Protein AF-0000000068376803 (afdb_homodimer)

pLDDT: mean 77.85, std 22.79, range [29.44, 97.88]

Organism: Naja naja (NCBI:txid35670)

Radius of gyration: 29.58 Å; Cα contacts (8 Å, |Δi|>4): 470; chains: 2; bounding box: 57×163×50 Å

Solvent-accessible surface area (backbone atoms only — not comparable to full-atom values): 16659 Å² total; per-residue (Å²): 138,83,77,78,78,77,78,76,74,74,76,72,74,72,71,73,69,72,73,72,69,69,70,68,69,70,76,68,55,66,50,34,53,51,42,44,60,65,28,49,32,60,80,64,77,90,55,74,72,62,48,36,41,51,53,53,33,54,76,57,63,39,54,82,68,62,55,55,66,49,53,31,33,51,52,55,67,69,65,60,45,30,24,40,46,87,44,22,40,87,69,53,92,47,2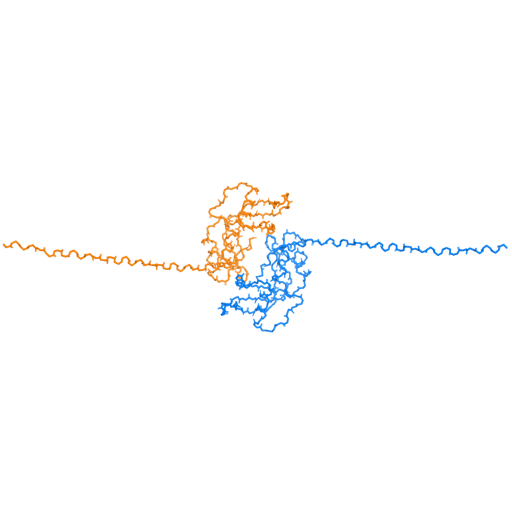8,18,32,31,73,56,66,38,49,31,38,36,29,36,55,71,49,75,54,98,90,34,68,36,45,47,68,47,75,46,77,38,62,43,34,36,28,22,80,44,72,79,36,58,35,46,64,63,58,114,132,88,76,82,81,76,79,74,74,74,74,71,74,70,71,72,70,72,71,70,67,70,69,69,68,70,75,67,55,67,54,34,53,50,40,44,60,64,30,48,31,59,79,65,74,93,54,73,65,45,55,31,40,49,52,54,33,54,78,56,62,39,55,79,67,63,55,56,66,50,50,32,32,52,52,54,69,69,64,60,52,31,22,46,48,87,42,22,39,86,69,54,94,49,28,18,31,30,71,56,66,39,48,32,39,36,29,37,54,74,48,74,54,97,90,34,66,36,44,46,63,48,75,48,78,37,61,42,32,34,23,25,79,43,74,80,37,57,55,28,70,58,59,109

Nearest PDB structures (foldseek):
  2bwk-assembly1_A  TM=8.534E-01  e=6.063E-12  Mus musculus
  4qfi-assembly1_A  TM=8.556E-01  e=7.273E-12  Rattus norvegicus
  4qfj-assembly1_B  TM=8.718E-01  e=1.112E-11  Rattus norvegicus
  3zbv-assembly1_A-2  TM=8.399E-01  e=1.256E-11  Mus musculus
  3zbw-assembly1_A  TM=8.743E-01  e=1.337E-10  Mus musculus

Foldseek 3Di:
DCPPPPCPVPPPPPPPPPPCPVPPPPVAQVQVVLCCLQAEAPVNDPDDDQCSCVVSCVVSVCVVPHDFKGKHFHDDPVLLQCQLADQWDDDDDQKTKGPFWTWMKMWGFPDADPNGTGTGIDIDTGIWIARHPDSGHSGHDTPD/DPCPDDPPPPPPPPPPPPCVVVPPPPVAQVLLVLCCLQAEAPVNDPDDWQVSCQVSCVVSVCVVPHDFKGKHFHDDPVLVQCQLPDQWDDDDDQKTKGPFWTWMKMWGFPDADPNGTGTGIDIDTGIKIFRHPDSGHSSTDIPD

Secondary structure (DSSP, 8-state):
-----------------------------HHHHHHHHHHB-SSPP---TTHHHHHHHHHTT-BTTB-SEEEEE-S-HHHHHHTTTTTEEEEETTEEEESS-EEEEEEEEEEEETTEEEEEEEEEEE--EEE-SBTTB--S-EE-/-----------------------------HHHHHHHHHHB-SSPP---THHHHHHHHHHTT-BTTB-SEEEEE-S-HHHHHHTTTTTEEEEETTEEEESS-EEEEEEEEEEEETTEEEEEEEEEEE--EEE-SBTTB--S-EE-

Structure (mmCIF, N/CA/C/O backbone):
data_AF-0000000068376803-model_v1
#
loop_
_entity.id
_entity.type
_entity.pdbx_description
1 polymer 'Ribonuclease A-domain domain-containing protein'
#
loop_
_atom_site.group_PDB
_atom_site.id
_atom_site.type_symbol
_atom_site.label_atom_id
_atom_site.label_alt_id
_atom_site.label_comp_id
_atom_site.label_asym_id
_atom_site.label_entity_id
_atom_site.label_seq_id
_atom_site.pdbx_PDB_ins_code
_atom_site.Cartn_x
_atom_site.Cartn_y
_atom_site.Cartn_z
_atom_site.occupancy
_atom_site.B_iso_or_equiv
_atom_site.auth_seq_id
_atom_site.auth_comp_id
_atom_site.auth_asym_id
_atom_site.auth_atom_id
_atom_site.pdbx_PDB_model_num
ATOM 1 N N . MET A 1 1 ? -9.82 -85.875 22.562 1 33.22 1 MET A N 1
ATOM 2 C CA . MET A 1 1 ? -9.906 -84.688 23.375 1 33.22 1 MET A CA 1
ATOM 3 C C . MET A 1 1 ? -9.836 -83.438 22.484 1 33.22 1 MET A C 1
ATOM 5 O O . MET A 1 1 ? -8.773 -82.812 22.359 1 33.22 1 MET A O 1
ATOM 9 N N . ILE A 1 2 ? -10.531 -83.438 21.266 1 37.53 2 ILE A N 1
ATOM 10 C CA . ILE A 1 2 ? -10.609 -82.562 20.109 1 37.53 2 ILE A CA 1
ATOM 11 C C . ILE A 1 2 ? -11.328 -81.25 20.484 1 37.53 2 ILE A C 1
ATOM 13 O O . ILE A 1 2 ? -12.516 -81.25 20.812 1 37.53 2 ILE A O 1
ATOM 17 N N . LEU A 1 3 ? -10.68 -80.375 21.312 1 33.62 3 LEU A N 1
ATOM 18 C CA . LEU A 1 3 ? -11.039 -79.062 21.828 1 33.62 3 LEU A CA 1
ATOM 19 C C . LEU A 1 3 ? -11.328 -78.062 20.688 1 33.62 3 LEU A C 1
ATOM 21 O O . LEU A 1 3 ? -10.43 -77.75 19.906 1 33.62 3 LEU A O 1
ATOM 25 N N . ILE A 1 4 ? -12.391 -78.25 19.891 1 39.91 4 ILE A N 1
ATOM 26 C CA . ILE A 1 4 ? -12.844 -77.375 18.828 1 39.91 4 ILE A CA 1
ATOM 27 C C . ILE A 1 4 ? -12.977 -75.938 19.344 1 39.91 4 ILE A C 1
ATOM 29 O O . ILE A 1 4 ? -13.758 -75.688 20.266 1 39.91 4 ILE A O 1
ATOM 33 N N . LEU A 1 5 ? -11.859 -75.188 19.469 1 38.19 5 LEU A N 1
ATOM 34 C CA . LEU A 1 5 ? -11.656 -73.75 19.719 1 38.19 5 LEU A CA 1
ATOM 35 C C . LEU A 1 5 ? -12.562 -72.938 18.828 1 38.19 5 LEU A C 1
ATOM 37 O O . LEU A 1 5 ? -12.539 -73.062 17.609 1 38.19 5 LEU A O 1
ATOM 41 N N . LYS A 1 6 ? -13.836 -72.688 19.234 1 43.88 6 LYS A N 1
ATOM 42 C CA . LYS A 1 6 ? -14.82 -71.75 18.656 1 43.88 6 LYS A CA 1
ATOM 43 C C . LYS A 1 6 ? -14.203 -70.375 18.375 1 43.88 6 LYS A C 1
ATOM 45 O O . LYS A 1 6 ? -13.57 -69.812 19.25 1 43.88 6 LYS A O 1
ATOM 50 N N . LYS A 1 7 ? -13.938 -70.062 17.141 1 42.94 7 LYS A N 1
ATOM 51 C CA . LYS A 1 7 ? -13.406 -68.875 16.422 1 42.94 7 LYS A CA 1
ATOM 52 C C . LYS A 1 7 ? -14.242 -67.625 16.703 1 42.94 7 LYS A C 1
ATOM 54 O O . LYS A 1 7 ? -15.352 -67.5 16.172 1 42.94 7 LYS A O 1
ATOM 59 N N . TRP A 1 8 ? -14.5 -67.312 18.047 1 40.41 8 TRP A N 1
ATOM 60 C CA . TRP A 1 8 ? -15.109 -66 18.234 1 40.41 8 TRP A CA 1
ATOM 61 C C . TRP A 1 8 ? -14.414 -64.938 17.391 1 40.41 8 TRP A C 1
ATOM 63 O O . TRP A 1 8 ? -13.195 -64.75 17.5 1 40.41 8 TRP A O 1
ATOM 73 N N . GLY A 1 9 ? -14.781 -64.812 16.078 1 40 9 GLY A N 1
ATOM 74 C CA . GLY A 1 9 ? -14.422 -63.75 15.172 1 40 9 GLY A CA 1
ATOM 75 C C . GLY A 1 9 ? -14.461 -62.375 15.828 1 40 9 GLY A C 1
ATOM 76 O O . GLY A 1 9 ? -15.5 -61.969 16.359 1 40 9 GLY A O 1
ATOM 77 N N . SER A 1 10 ? -13.445 -62.031 16.625 1 43.72 10 SER A N 1
ATOM 78 C CA . SER A 1 10 ? -13.195 -60.688 17.156 1 43.72 10 SER A CA 1
ATOM 79 C C . SER A 1 10 ? -13.43 -59.625 16.094 1 43.72 10 SER A C 1
ATOM 81 O O . SER A 1 10 ? -12.734 -59.594 15.078 1 43.72 10 SER A O 1
ATOM 83 N N . LEU A 1 11 ? -14.719 -59.438 15.719 1 42.72 11 LEU A N 1
ATOM 84 C CA . LEU A 1 11 ? -15.047 -58.219 14.992 1 42.72 11 LEU A CA 1
ATOM 85 C C . LEU A 1 11 ? -14.297 -57 15.57 1 42.72 11 LEU A C 1
ATOM 87 O O . LEU A 1 11 ? -14.508 -56.625 16.719 1 42.72 11 LEU A O 1
ATOM 91 N N . MET A 1 12 ? -13.008 -56.969 15.328 1 42.69 12 MET A N 1
ATOM 92 C CA . MET A 1 12 ? -12.211 -55.75 15.555 1 42.69 12 MET A CA 1
ATOM 93 C C . MET A 1 12 ? -12.953 -54.531 15.062 1 42.69 12 MET A C 1
ATOM 95 O O . MET A 1 12 ? -13.297 -54.406 13.883 1 42.69 12 MET A O 1
ATOM 99 N N . PHE A 1 13 ? -13.93 -54.062 15.836 1 40.62 13 PHE A N 1
ATOM 100 C CA . PHE A 1 13 ? -14.406 -52.688 15.664 1 40.62 13 PHE A CA 1
ATOM 101 C C . PHE A 1 13 ? -13.25 -51.75 15.383 1 40.62 13 PHE A C 1
ATOM 103 O O . PHE A 1 13 ? -12.43 -51.469 16.266 1 40.62 13 PHE A O 1
ATOM 110 N N . PHE A 1 14 ? -12.625 -51.906 14.18 1 39.22 14 PHE A N 1
ATOM 111 C CA . PHE A 1 14 ? -11.773 -50.812 13.711 1 39.22 14 PHE A CA 1
ATOM 112 C C . PHE A 1 14 ? -12.422 -49.469 13.977 1 39.22 14 PHE A C 1
ATOM 114 O O . PHE A 1 14 ? -13.43 -49.125 13.359 1 39.22 14 PHE A O 1
ATOM 121 N N . LEU A 1 15 ? -12.531 -49.094 15.273 1 38.47 15 LEU A N 1
ATOM 122 C CA . LEU A 1 15 ? -12.742 -47.688 15.578 1 38.47 15 LEU A CA 1
ATOM 123 C C . LEU A 1 15 ? -12.016 -46.812 14.578 1 38.47 15 LEU A C 1
ATOM 125 O O . LEU A 1 15 ? -10.789 -46.812 14.508 1 38.47 15 LEU A O 1
ATOM 129 N N . LEU A 1 16 ? -12.555 -46.75 13.312 1 41 16 LEU A N 1
ATOM 130 C CA . LEU A 1 16 ? -12.195 -45.625 12.469 1 41 16 LEU A CA 1
ATOM 131 C C . LEU A 1 16 ? -12.07 -44.344 13.305 1 41 16 LEU A C 1
ATOM 133 O O . LEU A 1 16 ? -13.062 -43.844 13.828 1 41 16 LEU A O 1
ATOM 137 N N . MET A 1 17 ? -11.125 -44.312 14.258 1 40.53 17 MET A N 1
ATOM 138 C CA . MET A 1 17 ? -10.773 -42.969 14.773 1 40.53 17 MET A CA 1
ATOM 139 C C . MET A 1 17 ? -10.766 -41.938 13.648 1 40.53 17 MET A C 1
ATOM 141 O O . MET A 1 17 ? -9.922 -42 12.75 1 40.53 17 MET A O 1
ATOM 145 N N . VAL A 1 18 ? -11.938 -41.625 13.102 1 42.41 18 VAL A N 1
ATOM 146 C CA . VAL A 1 18 ? -12.023 -40.375 12.367 1 42.41 18 VAL A CA 1
ATOM 147 C C . VAL A 1 18 ? -11.148 -39.312 13.039 1 42.41 18 VAL A C 1
ATOM 149 O O . VAL A 1 18 ? -11.469 -38.844 14.133 1 42.41 18 VAL A O 1
ATOM 152 N N . SER A 1 19 ? -9.805 -39.531 13.102 1 39.38 19 SER A N 1
ATOM 153 C CA . SER A 1 19 ? -8.961 -38.375 13.375 1 39.38 19 SER A CA 1
ATOM 154 C C . SER A 1 19 ? -9.539 -37.094 12.758 1 39.38 19 SER A C 1
ATOM 156 O O . SER A 1 19 ? -9.602 -36.969 11.531 1 39.38 19 SER A O 1
ATOM 158 N N . CYS A 1 20 ? -10.742 -36.656 13.211 1 40.94 20 CYS A N 1
ATOM 159 C CA . CYS A 1 20 ? -11.094 -35.281 12.945 1 40.94 20 CYS A CA 1
ATOM 160 C C . CYS A 1 20 ? -9.867 -34.375 12.969 1 40.94 20 CYS A C 1
ATOM 162 O O . CYS A 1 20 ? -9.352 -34.062 14.039 1 40.94 20 CYS A O 1
ATOM 164 N N . MET A 1 21 ? -8.797 -34.719 12.188 1 38.5 21 MET A N 1
ATOM 165 C CA . MET A 1 21 ? -7.848 -33.625 11.977 1 38.5 21 MET A CA 1
ATOM 166 C C . MET A 1 21 ? -8.57 -32.281 11.867 1 38.5 21 MET A C 1
ATOM 168 O O . MET A 1 21 ? -9.312 -32.062 10.906 1 38.5 21 MET A O 1
ATOM 172 N N . ILE A 1 22 ? -9.172 -31.812 12.914 1 40 22 ILE A N 1
ATOM 173 C CA . ILE A 1 22 ? -9.492 -30.391 12.93 1 40 22 ILE A CA 1
ATOM 174 C C . ILE A 1 22 ? -8.43 -29.609 12.156 1 40 22 ILE A C 1
ATOM 176 O O . ILE A 1 22 ? -7.266 -29.562 12.57 1 40 22 ILE A O 1
ATOM 180 N N . VAL A 1 23 ? -8.344 -29.672 10.836 1 40.34 23 VAL A N 1
ATOM 181 C CA . VAL A 1 23 ? -7.637 -28.641 10.086 1 40.34 23 VAL A CA 1
ATOM 182 C C . VAL A 1 23 ? -7.887 -27.281 10.734 1 40.34 23 VAL A C 1
ATOM 184 O O . VAL A 1 23 ? -9.031 -26.828 10.836 1 40.34 23 VAL A O 1
ATOM 187 N N . SER A 1 24 ? -7.367 -26.984 11.883 1 37.97 24 SER A N 1
ATOM 188 C CA . SER A 1 24 ? -7.32 -25.578 12.273 1 37.97 24 SER A CA 1
ATOM 189 C C . SER A 1 24 ? -7.266 -24.656 11.047 1 37.97 24 SER A C 1
ATOM 191 O O . SER A 1 24 ? -6.332 -24.75 10.242 1 37.97 24 SER A O 1
ATOM 193 N N . GLU A 1 25 ? -8.289 -24.406 10.438 1 40.59 25 GLU A N 1
ATOM 194 C CA . GLU A 1 25 ? -8.281 -23.281 9.508 1 40.59 25 GLU A CA 1
ATOM 195 C C . GLU A 1 25 ? -7.379 -22.156 10.008 1 40.59 25 GLU A C 1
ATOM 197 O O . GLU A 1 25 ? -7.609 -21.609 11.086 1 40.59 25 GLU A O 1
ATOM 202 N N . THR A 1 26 ? -6.078 -22.281 10.148 1 43.38 26 THR A N 1
ATOM 203 C CA . THR A 1 26 ? -5.246 -21.094 10.336 1 43.38 26 THR A CA 1
ATOM 204 C C . THR A 1 26 ? -5.93 -19.859 9.758 1 43.38 26 THR A C 1
ATOM 206 O O . THR A 1 26 ? -6.328 -19.859 8.586 1 43.38 26 THR A O 1
ATOM 209 N N . SER A 1 27 ? -6.906 -19.328 10.5 1 49.69 27 SER A N 1
ATOM 210 C CA . SER A 1 27 ? -7.543 -18.078 10.117 1 49.69 27 SER A CA 1
ATOM 211 C C . SER A 1 27 ? -6.582 -17.188 9.336 1 49.69 27 SER A C 1
ATOM 213 O O . SER A 1 27 ? -5.527 -16.812 9.844 1 49.69 27 SER A O 1
ATOM 215 N N . GLU A 1 28 ? -6.367 -17.453 8.164 1 60.41 28 GLU A N 1
ATOM 216 C CA . GLU A 1 28 ? -5.504 -16.656 7.301 1 60.41 28 GLU A CA 1
ATOM 217 C C . GLU A 1 28 ? -5.703 -15.156 7.547 1 60.41 28 GLU A C 1
ATOM 219 O O . GLU A 1 28 ? -6.836 -14.695 7.688 1 60.41 28 GLU A O 1
ATOM 224 N N . ASN A 1 29 ? -4.664 -14.484 7.938 1 72 29 ASN A N 1
ATOM 225 C CA . ASN A 1 29 ? -4.586 -13.031 8.078 1 72 29 ASN A CA 1
ATOM 226 C C . ASN A 1 29 ? -5.289 -12.312 6.934 1 72 29 ASN A C 1
ATOM 228 O O . ASN A 1 29 ? -5.004 -12.578 5.762 1 72 29 ASN A O 1
ATOM 232 N N . PRO A 1 30 ? -6.523 -11.703 7.219 1 80.88 30 PRO A N 1
ATOM 233 C CA . PRO A 1 30 ? -7.293 -11.023 6.172 1 80.88 30 PRO A CA 1
ATOM 234 C C . PRO A 1 30 ? -6.418 -10.164 5.258 1 80.88 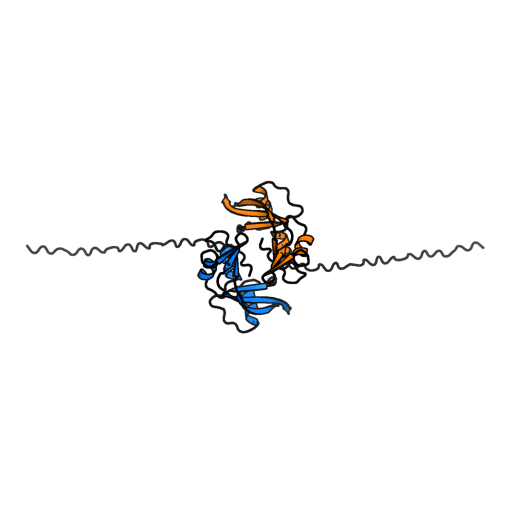30 PRO A C 1
ATOM 236 O O . PRO A 1 30 ? -6.703 -10.039 4.062 1 80.88 30 PRO A O 1
ATOM 239 N N . ARG A 1 31 ? -5.414 -9.609 5.738 1 80.44 31 ARG A N 1
ATOM 240 C CA . ARG A 1 31 ? -4.531 -8.781 4.922 1 80.44 31 ARG A CA 1
ATOM 241 C C . ARG A 1 31 ? -3.777 -9.617 3.898 1 80.44 31 ARG A C 1
ATOM 243 O O . ARG A 1 31 ? -3.578 -9.195 2.76 1 80.44 31 ARG A O 1
ATOM 250 N N . HIS A 1 32 ? -3.371 -10.781 4.328 1 83.31 32 HIS A N 1
ATOM 251 C CA . HIS A 1 32 ? -2.697 -11.695 3.42 1 83.31 32 HIS A CA 1
ATOM 252 C C . HIS A 1 32 ? -3.629 -12.148 2.301 1 83.31 32 HIS A C 1
ATOM 254 O O . HIS A 1 32 ? -3.225 -12.211 1.138 1 83.31 32 HIS A O 1
ATOM 260 N N . LYS A 1 33 ? -4.824 -12.406 2.664 1 87.06 33 LYS A N 1
ATOM 261 C CA . LYS A 1 33 ? -5.816 -12.805 1.667 1 87.06 33 LYS A CA 1
ATOM 262 C C . LYS A 1 33 ? -6.047 -11.688 0.651 1 87.06 33 LYS A C 1
ATOM 264 O O . LYS A 1 33 ? -6.148 -11.945 -0.55 1 87.06 33 LYS A O 1
ATOM 269 N N . LYS A 1 34 ? -6.145 -10.477 1.155 1 87.5 34 LYS A N 1
ATOM 270 C CA . LYS A 1 34 ? -6.297 -9.328 0.272 1 87.5 34 LYS A CA 1
ATOM 271 C C . LYS A 1 34 ? -5.105 -9.203 -0.674 1 87.5 34 LYS A C 1
ATOM 273 O O . LYS A 1 34 ? -5.281 -8.953 -1.87 1 87.5 34 LYS A O 1
ATOM 278 N N . PHE A 1 35 ? -3.963 -9.43 -0.169 1 88.19 35 PHE A N 1
ATOM 279 C CA . PHE A 1 35 ? -2.746 -9.375 -0.972 1 88.19 35 PHE A CA 1
ATOM 280 C C . PHE A 1 35 ? -2.805 -10.383 -2.109 1 88.19 35 PHE A C 1
ATOM 282 O O . PHE A 1 35 ? -2.562 -10.039 -3.268 1 88.19 35 PHE A O 1
ATOM 289 N N . LEU A 1 36 ? -3.102 -11.516 -1.742 1 92.38 36 LEU A N 1
ATOM 290 C CA . LEU A 1 36 ? -3.139 -12.562 -2.756 1 92.38 36 LEU A CA 1
ATOM 291 C C . LEU A 1 36 ? -4.23 -12.289 -3.785 1 92.38 36 LEU A C 1
ATOM 293 O O . LEU A 1 36 ? -4.012 -12.453 -4.988 1 92.38 36 LEU A O 1
ATOM 297 N N . ARG A 1 37 ? -5.383 -11.836 -3.354 1 93.69 37 ARG A N 1
ATOM 298 C CA . ARG A 1 37 ? -6.484 -11.523 -4.258 1 93.69 37 ARG A CA 1
ATOM 299 C C . ARG A 1 37 ? -6.086 -10.438 -5.25 1 93.69 37 ARG A C 1
ATOM 301 O O . ARG A 1 37 ? -6.379 -10.539 -6.441 1 93.69 37 ARG A O 1
ATOM 308 N N . GLU A 1 38 ? -5.348 -9.477 -4.766 1 94.81 38 GLU A N 1
ATOM 309 C CA . GLU A 1 38 ? -5.098 -8.297 -5.59 1 94.81 38 GLU A CA 1
ATOM 310 C C . GLU A 1 38 ? -3.836 -8.461 -6.43 1 94.81 38 GLU A C 1
ATOM 312 O O . GLU A 1 38 ? -3.682 -7.812 -7.465 1 94.81 38 GLU A O 1
ATOM 317 N N . HIS A 1 39 ? -2.924 -9.445 -6.023 1 95 39 HIS A N 1
ATOM 318 C CA . HIS A 1 39 ? -1.613 -9.305 -6.645 1 95 39 HIS A CA 1
ATOM 319 C C . HIS A 1 39 ? -1.106 -10.633 -7.184 1 95 39 HIS A C 1
ATOM 321 O O . HIS A 1 39 ? -0.123 -10.68 -7.926 1 95 39 HIS A O 1
ATOM 327 N N . GLN A 1 40 ? -1.735 -11.688 -6.875 1 95.75 40 GLN A N 1
ATOM 328 C CA . GLN A 1 40 ? -1.273 -12.977 -7.379 1 95.75 40 GLN A CA 1
ATOM 329 C C . GLN A 1 40 ? -2.154 -13.469 -8.523 1 95.75 40 GLN A C 1
ATOM 331 O O . GLN A 1 40 ? -3.383 -13.453 -8.422 1 95.75 40 GLN A O 1
ATOM 336 N N . ASP A 1 41 ? -1.552 -13.812 -9.594 1 96.88 41 ASP A N 1
ATOM 337 C CA . ASP A 1 41 ? -2.201 -14.523 -10.695 1 96.88 41 ASP A CA 1
ATOM 338 C C . ASP A 1 41 ? -1.383 -15.734 -11.117 1 96.88 41 ASP A C 1
ATOM 340 O O . ASP A 1 41 ? -0.536 -15.641 -12.008 1 96.88 41 ASP A O 1
ATOM 344 N N . PHE A 1 42 ? -1.718 -16.906 -10.477 1 97 42 PHE A N 1
ATOM 345 C CA . PHE A 1 42 ? -1.004 -18.141 -10.773 1 97 42 PHE A CA 1
ATOM 346 C C . PHE A 1 42 ? -1.935 -19.344 -10.664 1 97 42 PHE A C 1
ATOM 348 O O . PHE A 1 42 ? -2.586 -19.531 -9.641 1 97 42 PHE A O 1
ATOM 355 N N . PRO A 1 43 ? -1.954 -20.328 -11.656 1 97.44 43 PRO A N 1
ATOM 356 C CA . PRO A 1 43 ? -1.352 -20.094 -12.969 1 97.44 43 PRO A CA 1
ATOM 357 C C . PRO A 1 43 ? -1.88 -18.844 -13.648 1 97.44 43 PRO A C 1
ATOM 359 O O . PRO A 1 43 ? -2.971 -18.359 -13.32 1 97.44 43 PRO A O 1
ATOM 362 N N . GLN A 1 44 ? -1.05 -18.25 -14.445 1 96.06 44 GLN A N 1
ATOM 363 C CA . GLN A 1 44 ? -1.414 -17.016 -15.133 1 96.06 44 GLN A CA 1
ATOM 364 C C . GLN A 1 44 ? -2.686 -17.203 -15.961 1 96.06 44 GLN A C 1
ATOM 366 O O . GLN A 1 44 ? -2.822 -18.188 -16.688 1 96.06 44 GLN A O 1
ATOM 371 N N . THR A 1 45 ? -3.623 -16.281 -15.773 1 95.94 45 THR A N 1
ATOM 372 C CA . THR A 1 45 ? -4.859 -16.281 -16.547 1 95.94 45 THR A CA 1
ATOM 373 C C . THR A 1 45 ? -4.562 -16.109 -18.031 1 95.94 45 THR A C 1
ATOM 375 O O . THR A 1 45 ? -3.785 -15.234 -18.422 1 95.94 45 THR A O 1
ATOM 378 N N . LYS A 1 46 ? -5.172 -16.953 -18.859 1 93.06 46 LYS A N 1
ATOM 379 C CA . LYS A 1 46 ? -4.934 -16.953 -20.297 1 93.06 46 LYS A CA 1
ATOM 380 C C . LYS A 1 46 ? -5.918 -16.031 -21.016 1 93.06 46 LYS A C 1
ATOM 382 O O . LYS A 1 46 ? -6.855 -16.5 -21.672 1 93.06 46 LYS A O 1
ATOM 387 N N . VAL A 1 47 ? -5.938 -14.891 -20.844 1 87.5 47 VAL A N 1
ATOM 388 C CA . VAL A 1 47 ? -6.688 -13.883 -21.594 1 87.5 47 VAL A CA 1
ATOM 389 C C . VAL A 1 47 ? -5.734 -13.062 -22.469 1 87.5 47 VAL A C 1
ATOM 391 O O . VAL A 1 47 ? -4.629 -12.727 -22.031 1 87.5 47 VAL A O 1
ATOM 394 N N . VAL A 1 48 ? -6.059 -12.961 -23.703 1 72.69 48 VAL A N 1
ATOM 395 C CA . VAL A 1 48 ? -5.148 -12.344 -24.672 1 72.69 48 VAL A CA 1
ATOM 396 C C . VAL A 1 48 ? -5.406 -10.844 -24.734 1 72.69 48 VAL A C 1
ATOM 398 O O . VAL A 1 48 ? -6.555 -10.398 -24.641 1 72.69 48 VAL A O 1
ATOM 401 N N . GLY A 1 49 ? -4.367 -10.133 -24.844 1 69.56 49 GLY A N 1
ATOM 402 C CA . GLY A 1 49 ? -4.348 -8.727 -25.219 1 69.56 49 GLY A CA 1
ATOM 403 C C . GLY A 1 49 ? -4.707 -7.789 -24.094 1 69.56 49 GLY A C 1
ATOM 404 O O . GLY A 1 49 ? -4.348 -8.039 -22.938 1 69.56 49 GLY A O 1
ATOM 405 N N . GLN A 1 50 ? -5.387 -6.676 -24.5 1 72.88 50 GLN A N 1
ATOM 406 C CA . GLN A 1 50 ? -5.672 -5.547 -23.625 1 72.88 50 GLN A CA 1
ATOM 407 C C . GLN A 1 50 ? -6.812 -5.871 -22.656 1 72.88 50 GLN A C 1
ATOM 409 O O . GLN A 1 50 ? -7.008 -5.176 -21.656 1 72.88 50 GLN A O 1
ATOM 414 N N . ASN A 1 51 ? -7.336 -7.078 -22.875 1 89.81 51 ASN A N 1
ATOM 415 C CA . ASN A 1 51 ? -8.492 -7.379 -22.047 1 89.81 51 ASN A CA 1
ATOM 416 C C . ASN A 1 51 ? -8.086 -8.008 -20.719 1 89.81 51 ASN A C 1
ATOM 418 O O . ASN A 1 51 ? -8.891 -8.094 -19.781 1 89.81 51 ASN A O 1
ATOM 422 N N . TYR A 1 52 ? -6.828 -8.445 -20.672 1 96.69 52 TYR A N 1
ATOM 423 C CA . TYR A 1 52 ? -6.355 -9.086 -19.453 1 96.69 52 TYR A CA 1
ATOM 424 C C . TYR A 1 52 ? -6.664 -8.219 -18.234 1 96.69 52 TYR A C 1
ATOM 426 O O . TYR A 1 52 ? -7.281 -8.688 -17.266 1 96.69 52 TYR A O 1
ATOM 434 N N . CYS A 1 53 ? -6.332 -6.988 -18.375 1 96.38 53 CYS A N 1
ATOM 435 C CA . CYS A 1 53 ? -6.5 -6.086 -17.25 1 96.38 53 CYS A CA 1
ATOM 436 C C . CYS A 1 53 ? -7.977 -5.895 -16.906 1 96.38 53 CYS A C 1
ATOM 438 O O . CYS A 1 53 ? -8.352 -5.883 -15.742 1 96.38 53 CYS A O 1
ATOM 440 N N . MET A 1 54 ? -8.758 -5.773 -17.922 1 94.75 54 MET A N 1
ATOM 441 C CA . MET A 1 54 ? -10.188 -5.617 -17.656 1 94.75 54 MET A CA 1
ATOM 442 C C . MET A 1 54 ? -10.742 -6.816 -16.891 1 94.75 54 MET A C 1
ATOM 444 O O . MET A 1 54 ? -11.453 -6.652 -15.906 1 94.75 54 MET A O 1
ATOM 448 N N . VAL A 1 55 ? -10.375 -8 -17.266 1 96.81 55 VAL A N 1
ATOM 449 C CA . VAL A 1 55 ? -10.867 -9.234 -16.656 1 96.81 55 VAL A CA 1
ATOM 450 C C . VAL A 1 55 ? -10.336 -9.352 -15.227 1 96.81 55 VAL A C 1
ATOM 452 O O . VAL A 1 55 ? -11.109 -9.578 -14.297 1 96.81 55 VAL A O 1
ATOM 455 N N . MET A 1 56 ? -9.117 -9.141 -15.047 1 97.31 56 MET A N 1
ATOM 456 C CA . MET A 1 56 ? -8.469 -9.344 -13.75 1 97.31 56 MET A CA 1
ATOM 457 C C . MET A 1 56 ? -8.938 -8.297 -12.742 1 97.31 56 MET A C 1
ATOM 459 O O . MET A 1 56 ? -9.242 -8.625 -11.594 1 97.31 56 MET A O 1
ATOM 463 N N . MET A 1 57 ? -9.023 -7.07 -13.211 1 96.38 57 MET A N 1
ATOM 464 C CA . MET A 1 57 ? -9.398 -5.984 -12.312 1 96.38 57 MET A CA 1
ATOM 465 C C . MET A 1 57 ? -10.859 -6.121 -11.883 1 96.38 57 MET A C 1
ATOM 467 O O . MET A 1 57 ? -11.188 -5.922 -10.711 1 96.38 57 MET A O 1
ATOM 471 N N . VAL A 1 58 ? -11.75 -6.484 -12.773 1 96.38 58 VAL A N 1
ATOM 472 C CA . VAL A 1 58 ? -13.164 -6.648 -12.469 1 96.38 58 VAL A CA 1
ATOM 473 C C . VAL A 1 58 ? -13.352 -7.832 -11.516 1 96.38 58 VAL A C 1
ATOM 475 O O . VAL A 1 58 ? -14.016 -7.711 -10.484 1 96.38 58 VAL A O 1
ATOM 478 N N . GLN A 1 59 ? -12.734 -8.922 -11.805 1 96.69 59 GLN A N 1
ATOM 479 C CA . GLN A 1 59 ? -12.898 -10.148 -11.039 1 96.69 59 GLN A CA 1
ATOM 480 C C . GLN A 1 59 ? -12.398 -9.977 -9.609 1 96.69 59 GLN A C 1
ATOM 482 O O . GLN A 1 59 ? -12.93 -10.594 -8.68 1 96.69 59 GLN A O 1
ATOM 487 N N . ARG A 1 60 ? -11.523 -9.055 -9.461 1 96.81 60 ARG A N 1
ATOM 488 C CA . ARG A 1 60 ? -10.898 -8.922 -8.148 1 96.81 60 ARG A CA 1
ATOM 489 C C . ARG A 1 60 ? -11.422 -7.684 -7.422 1 96.81 60 ARG A C 1
ATOM 491 O O . ARG A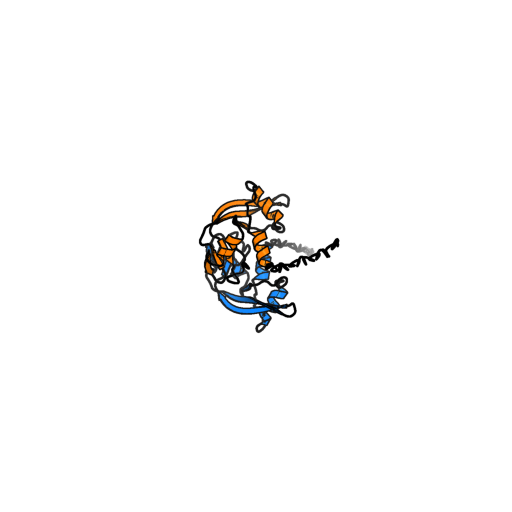 1 60 ? -10.898 -7.312 -6.363 1 96.81 60 ARG A O 1
ATOM 498 N N . GLY A 1 61 ? -12.32 -6.977 -8.055 1 95.94 61 GLY A N 1
ATOM 499 C CA . GLY A 1 61 ? -13.039 -5.91 -7.371 1 95.94 61 GLY A CA 1
ATOM 500 C C . GLY A 1 61 ? -12.266 -4.605 -7.336 1 95.94 61 GLY A C 1
ATOM 501 O O . GLY A 1 61 ? -12.375 -3.838 -6.375 1 95.94 61 GLY A O 1
ATOM 502 N N . MET A 1 62 ? -11.547 -4.352 -8.438 1 94.19 62 MET A N 1
ATOM 503 C CA . MET A 1 62 ? -10.672 -3.186 -8.375 1 94.19 62 MET A CA 1
ATOM 504 C C . MET A 1 62 ? -11.078 -2.145 -9.414 1 94.19 62 MET A C 1
ATOM 506 O O . MET A 1 62 ? -10.25 -1.353 -9.859 1 94.19 62 MET A O 1
ATOM 510 N N . THR A 1 63 ? -12.414 -2.135 -9.766 1 94.12 63 THR A N 1
ATOM 511 C CA . THR A 1 63 ? -12.867 -1.218 -10.812 1 94.12 63 THR A CA 1
ATOM 512 C C . THR A 1 63 ? -13.914 -0.253 -10.266 1 94.12 63 THR A C 1
ATOM 514 O O . THR A 1 63 ? -14.508 0.524 -11.016 1 94.12 63 THR A O 1
ATOM 517 N N . ARG A 1 64 ? -14.234 -0.307 -8.945 1 91.94 64 ARG A N 1
ATOM 518 C CA . ARG A 1 64 ? -15.18 0.611 -8.305 1 91.94 64 ARG A CA 1
ATOM 519 C C . ARG A 1 64 ? -14.633 1.115 -6.973 1 91.94 64 ARG A C 1
ATOM 521 O O . ARG A 1 64 ? -14.875 0.504 -5.93 1 91.94 64 ARG A O 1
ATOM 528 N N . PRO A 1 65 ? -14 2.24 -6.973 1 88.69 65 PRO A N 1
ATOM 529 C CA . PRO A 1 65 ? -13.594 3.025 -8.141 1 88.69 65 PRO A CA 1
ATOM 530 C C . PRO A 1 65 ? -12.461 2.371 -8.922 1 88.69 65 PRO A C 1
ATOM 532 O O . PRO A 1 65 ? -11.922 1.347 -8.5 1 88.69 65 PRO A O 1
ATOM 535 N N . CYS A 1 66 ? -12.078 2.938 -10.039 1 90.5 66 CYS A N 1
ATOM 536 C CA . CYS A 1 66 ? -10.984 2.422 -10.852 1 90.5 66 CYS A CA 1
ATOM 537 C C . CYS A 1 66 ? -9.656 2.561 -10.117 1 90.5 66 CYS A C 1
ATOM 539 O O . CYS A 1 66 ? -9.211 3.676 -9.836 1 90.5 66 CYS A O 1
ATOM 541 N N . LYS A 1 67 ? -9.102 1.347 -9.75 1 87.75 67 LYS A N 1
ATOM 542 C CA . LYS A 1 67 ? -7.738 1.425 -9.242 1 87.75 67 LYS A CA 1
ATOM 543 C C . LYS A 1 67 ? -6.77 1.889 -10.328 1 87.75 67 LYS A C 1
ATOM 545 O O . LYS A 1 67 ? -6.824 1.408 -11.461 1 87.75 67 LYS A O 1
ATOM 550 N N . THR A 1 68 ? -5.875 2.811 -10.039 1 85.62 68 THR A N 1
ATOM 551 C CA . THR A 1 68 ? -5.055 3.482 -11.039 1 85.62 68 THR A CA 1
ATOM 552 C C . THR A 1 68 ? -4.008 2.529 -11.609 1 85.62 68 THR A C 1
ATOM 554 O O . THR A 1 68 ? -3.795 2.49 -12.828 1 85.62 68 THR A O 1
ATOM 557 N N . THR A 1 69 ? -3.363 1.819 -10.727 1 87.12 69 THR A N 1
ATOM 558 C CA . THR A 1 69 ? -2.326 0.887 -11.156 1 87.12 69 THR A CA 1
ATOM 559 C C . THR A 1 69 ? -2.338 -0.371 -10.297 1 87.12 69 THR A C 1
ATOM 561 O O . THR A 1 69 ? -2.545 -0.297 -9.078 1 87.12 69 THR A O 1
ATOM 564 N N . ASN A 1 70 ? -2.207 -1.508 -10.898 1 90.06 70 ASN A N 1
ATOM 565 C CA . ASN A 1 70 ? -2.082 -2.766 -10.164 1 90.06 70 ASN A CA 1
ATOM 566 C C . ASN A 1 70 ? -1.181 -3.752 -10.898 1 90.06 70 ASN A C 1
ATOM 568 O O . ASN A 1 70 ? -1.232 -3.852 -12.133 1 90.06 70 ASN A O 1
ATOM 572 N N . SER A 1 71 ? -0.334 -4.406 -10.07 1 91.69 71 SER A N 1
ATOM 573 C CA . SER A 1 71 ? 0.509 -5.453 -10.641 1 91.69 71 SER A CA 1
ATOM 574 C C . SER A 1 71 ? 0.034 -6.84 -10.227 1 91.69 71 SER A C 1
ATOM 576 O O . SER A 1 71 ? -0.354 -7.047 -9.07 1 91.69 71 SER A O 1
ATOM 578 N N . PHE A 1 72 ? 0.025 -7.734 -11.164 1 94.19 72 PHE A N 1
ATOM 579 C CA . PHE A 1 72 ? -0.241 -9.148 -10.945 1 94.19 72 PHE A CA 1
ATOM 580 C C . PHE A 1 72 ? 1.024 -9.977 -11.141 1 94.19 72 PHE A C 1
ATOM 582 O O . PHE A 1 72 ? 1.595 -9.992 -12.234 1 94.19 72 PHE A O 1
ATOM 589 N N . VAL A 1 73 ? 1.405 -10.672 -10.078 1 96.06 73 VAL A N 1
ATOM 590 C CA . VAL A 1 73 ? 2.604 -11.5 -10.133 1 96.06 73 VAL A CA 1
ATOM 591 C C . VAL A 1 73 ? 2.223 -12.93 -10.531 1 96.06 73 VAL A C 1
ATOM 593 O O . VAL A 1 73 ? 1.274 -13.5 -9.984 1 96.06 73 VAL A O 1
ATOM 596 N N . HIS A 1 74 ? 2.961 -13.383 -11.484 1 96.94 74 HIS A N 1
ATOM 597 C CA . HIS A 1 74 ? 2.67 -14.719 -11.992 1 96.94 74 HIS A CA 1
ATOM 598 C C . HIS A 1 74 ? 3.582 -15.758 -11.352 1 96.94 74 HIS A C 1
ATOM 600 O O . HIS A 1 74 ? 4.367 -16.406 -12.047 1 96.94 74 HIS A O 1
ATOM 606 N N . ALA A 1 75 ? 3.465 -16 -10.039 1 96.56 75 ALA A N 1
ATOM 607 C CA . ALA A 1 75 ? 4.227 -16.969 -9.25 1 96.56 75 ALA A CA 1
ATOM 608 C C . ALA A 1 75 ? 3.359 -17.578 -8.156 1 96.56 75 ALA A C 1
ATOM 610 O O . ALA A 1 75 ? 2.4 -16.969 -7.691 1 96.56 75 ALA A O 1
ATOM 611 N N . PRO A 1 76 ? 3.646 -18.828 -7.773 1 96.5 76 PRO A N 1
ATOM 612 C CA . PRO A 1 76 ? 2.84 -19.453 -6.727 1 96.5 76 PRO A CA 1
ATOM 613 C C . PRO A 1 76 ? 3.023 -18.797 -5.363 1 96.5 76 PRO A C 1
ATOM 615 O O . PRO A 1 76 ? 4.062 -18.188 -5.105 1 96.5 76 PRO A O 1
ATOM 618 N N . HIS A 1 77 ? 2.092 -19.016 -4.551 1 93.38 77 HIS A N 1
ATOM 619 C CA . HIS A 1 77 ? 1.987 -18.391 -3.236 1 93.38 77 HIS A CA 1
ATOM 620 C C . HIS A 1 77 ? 3.252 -18.625 -2.416 1 93.38 77 HIS A C 1
ATOM 622 O O . HIS A 1 77 ? 3.756 -17.703 -1.771 1 93.38 77 HIS A O 1
ATOM 628 N N . ASN A 1 78 ? 3.75 -19.812 -2.43 1 92.12 78 ASN A N 1
ATOM 629 C CA . ASN A 1 78 ? 4.895 -20.156 -1.587 1 92.12 78 ASN A CA 1
ATOM 630 C C . ASN A 1 78 ? 6.137 -19.359 -1.989 1 92.12 78 ASN A C 1
ATOM 632 O O . ASN A 1 78 ? 6.938 -18.984 -1.134 1 92.12 78 ASN A O 1
ATOM 636 N N . GLN A 1 79 ? 6.316 -19.078 -3.279 1 94.81 79 GLN A N 1
ATOM 637 C CA . GLN A 1 79 ? 7.461 -18.297 -3.73 1 94.81 79 GLN A CA 1
ATOM 638 C C . GLN A 1 79 ? 7.336 -16.844 -3.297 1 94.81 79 GLN A C 1
ATOM 640 O O . GLN A 1 79 ? 8.336 -16.188 -2.977 1 94.81 79 GLN A O 1
ATOM 645 N N . LEU A 1 80 ? 6.105 -16.359 -3.256 1 93.75 80 LEU A N 1
ATOM 646 C CA . LEU A 1 80 ? 5.883 -15 -2.785 1 93.75 80 LEU A CA 1
ATOM 647 C C . LEU A 1 80 ? 6.141 -14.891 -1.286 1 93.75 80 LEU A C 1
ATOM 649 O O . LEU A 1 80 ? 6.762 -13.93 -0.825 1 93.75 80 LEU A O 1
ATOM 653 N N . LYS A 1 81 ? 5.68 -15.867 -0.574 1 89.81 81 LYS A N 1
ATOM 654 C CA . LYS A 1 81 ? 5.906 -15.914 0.867 1 89.81 81 LYS A CA 1
ATOM 655 C C . LYS A 1 81 ? 7.395 -15.969 1.188 1 89.81 81 LYS A C 1
ATOM 657 O O . LYS A 1 81 ? 7.848 -15.367 2.166 1 89.81 81 LYS A O 1
ATOM 662 N N . ASP A 1 82 ? 8.164 -16.625 0.348 1 93.38 82 ASP A N 1
ATOM 663 C CA . ASP A 1 82 ? 9.594 -16.812 0.585 1 93.38 82 ASP A CA 1
ATOM 664 C C . ASP A 1 82 ? 10.344 -15.484 0.508 1 93.38 82 ASP A C 1
ATOM 666 O O . ASP A 1 82 ? 11.445 -15.359 1.048 1 93.38 82 ASP A O 1
ATOM 670 N N . VAL A 1 83 ? 9.781 -14.492 -0.19 1 93.56 83 VAL A N 1
ATOM 671 C CA . VAL A 1 83 ? 10.414 -13.18 -0.285 1 93.56 83 VAL A CA 1
ATOM 672 C C . VAL A 1 83 ? 10.547 -12.57 1.107 1 93.56 83 VAL A C 1
ATOM 674 O O . VAL A 1 83 ? 11.461 -11.773 1.359 1 93.56 83 VAL A O 1
ATOM 677 N N . CYS A 1 84 ? 9.695 -12.984 2.051 1 90.12 84 CYS A N 1
ATOM 678 C CA . CYS A 1 84 ? 9.727 -12.469 3.416 1 90.12 84 CYS A CA 1
ATOM 679 C C . CYS A 1 84 ? 10.742 -13.234 4.258 1 90.12 84 CYS A C 1
ATOM 681 O O . CYS A 1 84 ? 10.961 -12.898 5.426 1 90.12 84 CYS A O 1
ATOM 683 N N . SER A 1 85 ? 11.438 -14.266 3.719 1 91.06 85 SER A N 1
ATOM 684 C CA . SER A 1 85 ? 12.469 -15.031 4.406 1 91.06 85 SER A CA 1
ATOM 685 C C . SER A 1 85 ? 13.734 -15.125 3.562 1 91.06 85 SER A C 1
ATOM 687 O O . SER A 1 85 ? 14.461 -14.141 3.4 1 91.06 85 SER A O 1
ATOM 689 N N . TRP A 1 86 ? 14.016 -16.25 3.041 1 94.88 86 TRP A N 1
ATOM 690 C CA . TRP A 1 86 ? 15.32 -16.516 2.439 1 94.88 86 TRP A CA 1
ATOM 691 C C . TRP A 1 86 ? 15.391 -15.945 1.022 1 94.88 86 TRP A C 1
ATOM 693 O O . TRP A 1 86 ? 16.469 -15.711 0.4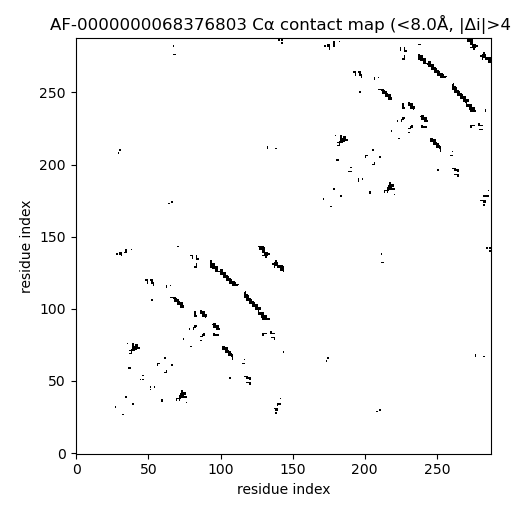9 1 94.88 86 TRP A O 1
ATOM 703 N N . ALA A 1 87 ? 14.234 -15.664 0.39 1 96.56 87 ALA A N 1
ATOM 704 C CA . ALA A 1 87 ? 14.219 -15.289 -1.021 1 96.56 87 ALA A CA 1
ATOM 705 C C . ALA A 1 87 ? 14.172 -13.766 -1.186 1 96.56 87 ALA A C 1
ATOM 707 O O . ALA A 1 87 ? 14.102 -13.258 -2.307 1 96.56 87 ALA A O 1
ATOM 708 N N . GLY A 1 88 ? 14.195 -13.062 -0.088 1 94.94 88 GLY A N 1
ATOM 709 C CA . GLY A 1 88 ? 14.211 -11.609 -0.117 1 94.94 88 GLY A CA 1
ATOM 710 C C . GLY A 1 88 ? 15.328 -11.008 0.713 1 94.94 88 GLY A C 1
ATOM 711 O O . GLY A 1 88 ? 15.977 -11.711 1.491 1 94.94 88 GLY A O 1
ATOM 712 N N . THR A 1 89 ? 15.609 -9.742 0.429 1 94 89 THR A N 1
ATOM 713 C CA . THR A 1 89 ? 16.547 -8.953 1.214 1 94 89 THR A CA 1
ATOM 714 C C . THR A 1 89 ? 15.859 -7.762 1.863 1 94 89 THR A C 1
ATOM 716 O O . THR A 1 89 ? 14.898 -7.219 1.312 1 94 89 THR A O 1
ATOM 719 N N . HIS A 1 90 ? 16.375 -7.438 3.02 1 89.75 90 HIS A N 1
ATOM 720 C CA . HIS A 1 90 ? 15.859 -6.242 3.678 1 89.75 90 HIS A CA 1
ATOM 721 C C . HIS A 1 90 ? 15.969 -5.023 2.773 1 89.75 90 HIS A C 1
ATOM 723 O O . HIS A 1 90 ? 17 -4.816 2.125 1 89.75 90 HIS A O 1
ATOM 729 N N . TYR A 1 91 ? 14.922 -4.281 2.668 1 86 91 TYR A N 1
ATOM 730 C CA . TYR A 1 91 ? 14.938 -3.055 1.879 1 86 91 TYR A CA 1
ATOM 731 C C . TYR A 1 91 ? 14.766 -1.831 2.773 1 86 91 TYR A C 1
ATOM 733 O O . TYR A 1 91 ? 15.688 -1.021 2.908 1 86 91 TYR A O 1
ATOM 741 N N . ARG A 1 92 ? 13.609 -1.704 3.441 1 79.12 92 ARG A N 1
ATOM 742 C CA . ARG A 1 92 ? 13.266 -0.613 4.348 1 79.12 92 ARG A CA 1
ATOM 743 C C . ARG A 1 92 ? 12.188 -1.045 5.336 1 79.12 92 ARG A C 1
ATOM 745 O O . ARG A 1 92 ? 11.148 -1.583 4.938 1 79.12 92 ARG A O 1
ATOM 752 N N . ARG A 1 93 ? 12.43 -0.837 6.605 1 78.56 93 ARG A N 1
ATOM 753 C CA . ARG A 1 93 ? 11.469 -1.271 7.617 1 78.56 93 ARG A CA 1
ATOM 754 C C . ARG A 1 93 ? 11.062 -2.725 7.395 1 78.56 93 ARG A C 1
ATOM 756 O O . ARG A 1 93 ? 11.914 -3.619 7.395 1 78.56 93 ARG A O 1
ATOM 763 N N . ALA A 1 94 ? 9.75 -2.932 7.176 1 79.38 94 ALA A N 1
ATOM 764 C CA . ALA A 1 94 ? 9.258 -4.297 7.008 1 79.38 94 ALA A CA 1
ATOM 765 C C . ALA A 1 94 ? 9.25 -4.703 5.539 1 79.38 94 ALA A C 1
ATOM 767 O O . ALA A 1 94 ? 8.875 -5.828 5.199 1 79.38 94 ALA A O 1
ATOM 768 N N . LEU A 1 95 ? 9.727 -3.801 4.719 1 86.19 95 LEU A N 1
ATOM 769 C CA . LEU A 1 95 ? 9.727 -4.07 3.283 1 86.19 95 LEU A CA 1
ATOM 770 C C . LEU A 1 95 ? 10.898 -4.969 2.898 1 86.19 95 LEU A C 1
ATOM 772 O O . LEU A 1 95 ? 12.031 -4.742 3.332 1 86.19 95 LEU A O 1
ATOM 776 N N . ARG A 1 96 ? 10.602 -6.027 2.182 1 89.69 96 ARG A N 1
ATOM 777 C CA . ARG A 1 96 ? 11.602 -6.934 1.619 1 89.69 96 ARG A CA 1
ATOM 778 C C . ARG A 1 96 ? 11.562 -6.914 0.095 1 89.69 96 ARG A C 1
ATOM 780 O O . ARG A 1 96 ? 10.492 -6.836 -0.503 1 89.69 96 ARG A O 1
ATOM 787 N N . LEU A 1 97 ? 12.719 -6.949 -0.513 1 91.56 97 LEU A N 1
ATOM 788 C CA . LEU A 1 97 ? 12.891 -6.988 -1.961 1 91.56 97 LEU A CA 1
ATOM 789 C C . LEU A 1 97 ? 13.25 -8.398 -2.43 1 91.56 97 LEU A C 1
ATOM 791 O O . LEU A 1 97 ? 14.164 -9.016 -1.889 1 91.56 97 LEU A O 1
ATOM 795 N N . SER A 1 98 ? 12.508 -8.82 -3.387 1 93.75 98 SER A N 1
ATOM 796 C CA . SER A 1 98 ? 12.805 -10.156 -3.885 1 93.75 98 SER A CA 1
ATOM 797 C C . SER A 1 98 ? 14.195 -10.219 -4.504 1 93.75 98 SER A C 1
ATOM 799 O O . SER A 1 98 ? 14.609 -9.297 -5.203 1 93.75 98 SER A O 1
ATOM 801 N N . LYS A 1 99 ? 14.93 -11.312 -4.223 1 97 99 LYS A N 1
ATOM 802 C CA . LYS A 1 99 ? 16.234 -11.516 -4.855 1 97 99 LYS A CA 1
ATOM 803 C C . LYS A 1 99 ? 16.078 -11.805 -6.348 1 97 99 LYS A C 1
ATOM 805 O O . LYS A 1 99 ? 16.828 -11.258 -7.172 1 97 99 LYS A O 1
ATOM 810 N N . ALA A 1 100 ? 15.078 -12.57 -6.633 1 96.88 100 ALA A N 1
ATOM 811 C CA . ALA A 1 100 ? 14.797 -12.938 -8.016 1 96.88 100 ALA A CA 1
ATOM 812 C C . ALA A 1 100 ? 13.758 -12 -8.633 1 96.88 100 ALA A C 1
ATOM 814 O O . ALA A 1 100 ? 12.992 -11.352 -7.918 1 96.88 100 ALA A O 1
ATOM 815 N N . ALA A 1 101 ? 13.844 -11.93 -10.023 1 96.56 101 ALA A N 1
ATOM 816 C CA . ALA A 1 101 ? 12.773 -11.266 -10.758 1 96.56 101 ALA A CA 1
ATOM 817 C C . ALA A 1 101 ? 11.617 -12.219 -11.023 1 96.56 101 ALA A C 1
ATOM 819 O O . ALA A 1 101 ? 11.828 -13.406 -11.281 1 96.56 101 ALA A O 1
ATOM 820 N N . PHE A 1 102 ? 10.43 -11.672 -10.906 1 96.25 102 PHE A N 1
ATOM 821 C CA . PHE A 1 102 ? 9.211 -12.414 -11.219 1 96.25 102 PHE A CA 1
ATOM 822 C C . PHE A 1 102 ? 8.531 -11.844 -12.461 1 96.25 102 PHE A C 1
ATOM 824 O O . PHE A 1 102 ? 8.609 -10.641 -12.719 1 96.25 102 PHE A O 1
ATOM 831 N N . SER A 1 103 ? 7.914 -12.758 -13.211 1 96.12 103 SER A N 1
ATOM 832 C CA . SER A 1 103 ? 7.008 -12.266 -14.25 1 96.12 103 SER A CA 1
ATOM 833 C C . SER A 1 103 ? 5.793 -11.578 -13.641 1 96.12 103 SER A C 1
ATOM 835 O O . SER A 1 103 ? 5.184 -12.094 -12.703 1 96.12 103 SER A O 1
ATOM 837 N N . ALA A 1 104 ? 5.523 -10.43 -14.133 1 94.56 104 ALA A N 1
ATOM 838 C CA . ALA A 1 104 ? 4.383 -9.672 -13.625 1 94.56 104 ALA A CA 1
ATOM 839 C C . ALA A 1 104 ? 3.732 -8.852 -14.742 1 94.56 104 ALA A C 1
ATOM 841 O O . ALA A 1 104 ? 4.398 -8.453 -15.695 1 94.56 104 ALA A O 1
ATOM 842 N N . THR A 1 105 ? 2.441 -8.664 -14.648 1 92.81 105 THR A N 1
ATOM 843 C CA . THR A 1 105 ? 1.686 -7.77 -15.516 1 92.81 105 THR A CA 1
ATOM 844 C C . THR A 1 105 ? 1.165 -6.57 -14.727 1 92.81 105 THR A C 1
ATOM 846 O O . THR A 1 105 ? 0.504 -6.734 -13.703 1 92.81 105 THR A O 1
ATOM 849 N N . THR A 1 106 ? 1.528 -5.418 -15.242 1 91.38 106 THR A N 1
ATOM 850 C CA . THR A 1 106 ? 1.036 -4.188 -14.633 1 91.38 106 THR A CA 1
ATOM 851 C C . THR A 1 106 ? -0.096 -3.586 -15.461 1 91.38 106 THR A C 1
ATOM 853 O O . THR A 1 106 ? 0.028 -3.438 -16.672 1 91.38 106 THR A O 1
ATOM 856 N N . CYS A 1 107 ? -1.189 -3.393 -14.766 1 92.06 107 CYS A N 1
ATOM 857 C CA . CYS A 1 107 ? -2.334 -2.707 -15.359 1 92.06 107 CYS A CA 1
ATOM 858 C C . CYS A 1 107 ? -2.346 -1.232 -14.977 1 92.06 107 CYS A C 1
ATOM 860 O O . CYS A 1 107 ? -2.352 -0.895 -13.789 1 92.06 107 CYS A O 1
ATOM 862 N N . ASN A 1 108 ? -2.377 -0.344 -16.062 1 89.06 108 ASN A N 1
ATOM 863 C CA . ASN A 1 108 ? -2.377 1.099 -15.844 1 89.06 108 ASN A CA 1
ATOM 864 C C . ASN A 1 108 ? -3.648 1.748 -16.375 1 89.06 108 ASN A C 1
ATOM 866 O O . ASN A 1 108 ? -3.979 1.598 -17.562 1 89.06 108 ASN A O 1
ATOM 870 N N . LEU A 1 109 ? -4.34 2.443 -15.461 1 89.19 109 LEU A N 1
ATOM 871 C CA . LEU A 1 109 ? -5.586 3.094 -15.852 1 89.19 109 LEU A CA 1
ATOM 872 C C . LEU A 1 109 ? -5.332 4.16 -16.922 1 89.19 109 LEU A C 1
ATOM 874 O O . LEU A 1 109 ? -4.477 5.027 -16.734 1 89.19 109 LEU A O 1
ATOM 878 N N . GLN A 1 110 ? -6.047 4.062 -18 1 89.81 110 GLN A N 1
ATOM 879 C CA . GLN A 1 110 ? -5.941 5.035 -19.094 1 89.81 110 GLN A CA 1
ATOM 880 C C . GLN A 1 110 ? -7.105 6.02 -19.047 1 89.81 110 GLN A C 1
ATOM 882 O O . GLN A 1 110 ? -7.012 7.117 -19.609 1 89.81 110 GLN A O 1
ATOM 887 N N . GLY A 1 111 ? -8.156 5.684 -18.469 1 89.38 111 GLY A N 1
ATOM 888 C CA . GLY A 1 111 ? -9.359 6.496 -18.406 1 89.38 111 GLY A CA 1
ATOM 889 C C . GLY A 1 111 ? -10.625 5.676 -18.234 1 89.38 111 GLY A C 1
ATOM 890 O O . GLY A 1 111 ? -10.57 4.496 -17.891 1 89.38 111 GLY A O 1
ATOM 891 N N . ILE A 1 112 ? -11.742 6.402 -18.25 1 90.62 112 ILE A N 1
ATOM 892 C CA . ILE A 1 112 ? -13.055 5.766 -18.172 1 90.62 112 ILE A CA 1
ATOM 893 C C . ILE A 1 112 ? -13.781 5.914 -19.5 1 90.62 112 ILE A C 1
ATOM 895 O O . ILE A 1 112 ? -13.797 6.996 -20.094 1 90.62 112 ILE A O 1
ATOM 899 N N . SER A 1 113 ? -14.211 4.801 -20.078 1 90.31 113 SER A N 1
ATOM 900 C CA . SER A 1 113 ? -14.992 4.781 -21.312 1 90.31 113 SER A CA 1
ATOM 901 C C . SER A 1 113 ? -16.281 4 -21.141 1 90.31 113 SER A C 1
ATOM 903 O O . SER A 1 113 ? -16.266 2.822 -20.781 1 90.31 113 SER A O 1
ATOM 905 N N . GLN A 1 114 ? -17.438 4.77 -21.438 1 93.69 114 GLN A N 1
ATOM 906 C CA . GLN A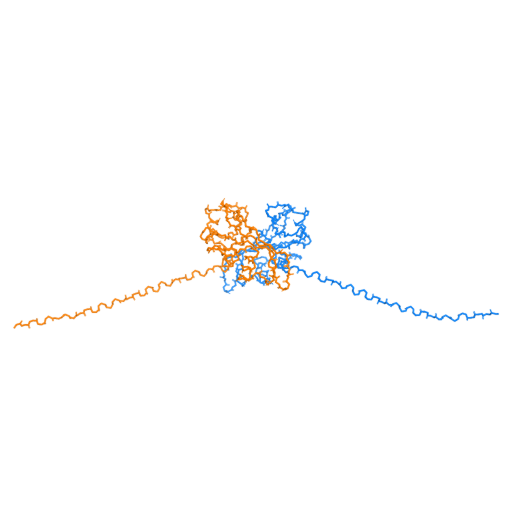 1 114 ? -18.75 4.152 -21.312 1 93.69 114 GLN A CA 1
ATOM 907 C C . GLN A 1 114 ? -18.922 3.492 -19.938 1 93.69 114 GLN A C 1
ATOM 909 O O . GLN A 1 114 ? -19.375 2.348 -19.844 1 93.69 114 GLN A O 1
ATOM 914 N N . GLY A 1 115 ? -18.422 4.078 -18.891 1 91.5 115 GLY A N 1
ATOM 915 C CA . GLY A 1 115 ? -18.594 3.619 -17.516 1 91.5 115 GLY A CA 1
ATOM 916 C C . GLY A 1 115 ? -17.641 2.504 -17.141 1 91.5 115 GLY A C 1
ATOM 917 O O . GLY A 1 115 ? -17.703 1.989 -16.016 1 91.5 115 GLY A O 1
ATOM 918 N N . GLN A 1 116 ? -16.781 2.158 -18.078 1 93.5 116 GLN A N 1
ATOM 919 C CA . GLN A 1 116 ? -15.836 1.078 -17.812 1 93.5 116 GLN A CA 1
ATOM 920 C C . GLN A 1 116 ? -14.414 1.614 -17.656 1 93.5 116 GLN A C 1
ATOM 922 O O . GLN A 1 116 ? -14.008 2.527 -18.391 1 93.5 116 GLN A O 1
ATOM 927 N N . CYS A 1 117 ? -13.727 1.123 -16.672 1 93.81 117 CYS A N 1
ATOM 928 C CA . CYS A 1 117 ? -12.305 1.423 -16.531 1 93.81 117 CYS A CA 1
ATOM 929 C C . CYS A 1 117 ? -11.516 0.844 -17.703 1 93.81 117 CYS A C 1
ATOM 931 O O . CYS A 1 117 ? -11.68 -0.326 -18.047 1 93.81 117 CYS A O 1
ATOM 933 N N . ARG A 1 118 ? -10.75 1.709 -18.359 1 93.19 118 ARG A N 1
ATOM 934 C CA . ARG A 1 118 ? -9.891 1.271 -19.453 1 93.19 118 ARG A CA 1
ATOM 935 C C . ARG A 1 118 ? -8.43 1.239 -19.016 1 93.19 118 ARG A C 1
ATOM 937 O O . ARG A 1 118 ? -7.906 2.225 -18.484 1 93.19 118 ARG A O 1
ATOM 944 N N . TYR A 1 119 ? -7.824 0.08 -19.25 1 92.5 119 TYR A N 1
ATOM 945 C CA . TYR A 1 119 ? -6.449 -0.11 -18.812 1 92.5 119 TYR A CA 1
ATOM 946 C C . TYR A 1 119 ? -5.539 -0.455 -19.984 1 92.5 119 TYR A C 1
ATOM 948 O O . TYR A 1 119 ? -5.977 -1.066 -20.953 1 92.5 119 TYR A O 1
ATOM 956 N N . SER A 1 120 ? -4.289 0.009 -19.875 1 91.5 120 SER A N 1
ATOM 957 C CA . SER A 1 120 ? -3.201 -0.59 -20.641 1 91.5 120 SER A CA 1
ATOM 958 C C . SER A 1 120 ? -2.482 -1.664 -19.828 1 91.5 120 SER A C 1
ATOM 960 O O . SER A 1 120 ? -2.574 -1.687 -18.594 1 91.5 120 SER A O 1
ATOM 962 N N . SER A 1 121 ? -1.866 -2.652 -20.5 1 92.56 121 SER A N 1
ATOM 963 C CA . SER A 1 121 ? -1.159 -3.746 -19.844 1 92.56 121 SER A CA 1
ATOM 964 C C . SER A 1 121 ? 0.318 -3.758 -20.219 1 92.56 121 SER A C 1
ATOM 966 O O . SER A 1 121 ? 0.668 -3.545 -21.375 1 92.56 121 SER A O 1
ATOM 968 N N . GLN A 1 122 ? 1.162 -3.91 -19.234 1 91.19 122 GLN A N 1
ATOM 969 C CA . GLN A 1 122 ? 2.596 -4.098 -19.438 1 91.19 122 GLN A CA 1
ATOM 970 C C . GLN A 1 122 ? 3.102 -5.328 -18.688 1 91.19 122 GLN A C 1
ATOM 972 O O . GLN A 1 122 ? 2.979 -5.41 -17.469 1 91.19 122 GLN A O 1
ATOM 977 N N . THR A 1 123 ? 3.619 -6.305 -19.5 1 92.94 123 THR A N 1
ATOM 978 C CA . THR A 1 123 ? 4.145 -7.527 -18.906 1 92.94 123 THR A CA 1
ATOM 979 C C . THR A 1 123 ? 5.668 -7.559 -18.984 1 92.94 123 THR A C 1
ATOM 981 O O . THR A 1 123 ? 6.25 -7.168 -19.984 1 92.94 123 THR A O 1
ATOM 984 N N . GLY A 1 124 ? 6.328 -7.984 -17.859 1 93.94 124 GLY A N 1
ATOM 985 C CA . GLY A 1 124 ? 7.777 -8.102 -17.828 1 93.94 124 GLY A CA 1
ATOM 986 C C . GLY A 1 124 ? 8.305 -8.75 -16.562 1 93.94 124 GLY A C 1
ATOM 987 O O . GLY A 1 124 ? 7.527 -9.266 -15.758 1 93.94 124 GLY A O 1
ATOM 988 N N . GLN A 1 125 ? 9.703 -8.914 -16.5 1 96.69 125 GLN A N 1
ATOM 989 C CA . GLN A 1 125 ? 10.391 -9.414 -15.312 1 96.69 125 GLN A CA 1
ATOM 990 C C . GLN A 1 125 ? 10.719 -8.289 -14.344 1 96.69 125 GLN A C 1
ATOM 992 O O . GLN A 1 125 ? 11.227 -7.238 -14.75 1 96.69 125 GLN A O 1
ATOM 997 N N . ARG A 1 126 ? 10.344 -8.539 -13.086 1 91.31 126 ARG A N 1
ATOM 998 C CA . ARG A 1 126 ? 10.594 -7.488 -12.109 1 91.31 126 ARG A CA 1
ATOM 999 C C . ARG A 1 126 ? 10.875 -8.078 -10.727 1 91.31 126 ARG A C 1
ATOM 1001 O O . ARG A 1 126 ? 10.367 -9.148 -10.391 1 91.31 126 ARG A O 1
ATOM 1008 N N . GLN A 1 127 ? 11.727 -7.355 -9.992 1 93.12 127 GLN A N 1
ATOM 1009 C CA . GLN A 1 127 ? 11.766 -7.617 -8.562 1 93.12 127 GLN A CA 1
ATOM 1010 C C . GLN A 1 127 ? 10.539 -7.039 -7.859 1 93.12 127 GLN A C 1
ATOM 1012 O O . GLN A 1 127 ? 9.945 -6.07 -8.336 1 93.12 127 GLN A O 1
ATOM 1017 N N . ILE A 1 128 ? 10.164 -7.676 -6.789 1 90.88 128 ILE A N 1
ATOM 1018 C CA . ILE A 1 128 ? 8.961 -7.23 -6.105 1 90.88 128 ILE A CA 1
ATOM 1019 C C . ILE A 1 128 ? 9.289 -6.852 -4.664 1 90.88 128 ILE A C 1
ATOM 1021 O O . ILE A 1 128 ? 10.195 -7.43 -4.059 1 90.88 128 ILE A O 1
ATOM 1025 N N . LEU A 1 129 ? 8.633 -5.789 -4.16 1 88.5 129 LEU A N 1
ATOM 1026 C CA . LEU A 1 129 ? 8.688 -5.355 -2.77 1 88.5 129 LEU A CA 1
ATOM 1027 C C . LEU A 1 129 ? 7.469 -5.852 -1.995 1 88.5 129 LEU A C 1
ATOM 1029 O O . LEU A 1 129 ? 6.332 -5.688 -2.441 1 88.5 129 LEU A O 1
ATOM 1033 N N . ILE A 1 130 ? 7.723 -6.547 -0.871 1 87.25 130 ILE A N 1
ATOM 1034 C CA . ILE A 1 130 ? 6.637 -7.027 -0.023 1 87.25 130 ILE A CA 1
ATOM 1035 C C . ILE A 1 130 ? 6.824 -6.504 1.4 1 87.25 130 ILE A C 1
ATOM 1037 O O . ILE A 1 130 ? 7.938 -6.516 1.93 1 87.25 130 ILE A O 1
ATOM 1041 N N . ASN A 1 131 ? 5.711 -5.914 1.927 1 84.38 131 ASN A N 1
ATOM 1042 C CA . ASN A 1 131 ? 5.73 -5.566 3.344 1 84.38 131 ASN A CA 1
ATOM 1043 C C . ASN A 1 131 ? 5.562 -6.801 4.227 1 84.38 131 ASN A C 1
ATOM 1045 O O . ASN A 1 131 ? 4.512 -7.441 4.207 1 84.38 131 ASN A O 1
ATOM 1049 N N . CYS A 1 132 ? 6.66 -7.105 4.93 1 82.38 132 CYS A N 1
ATOM 1050 C CA . CYS A 1 132 ? 6.688 -8.328 5.727 1 82.38 132 CYS A CA 1
ATOM 1051 C C . CYS A 1 132 ? 6.57 -8.008 7.215 1 82.38 132 CYS A C 1
ATOM 1053 O O . CYS A 1 132 ? 7.344 -7.203 7.742 1 82.38 132 CYS A O 1
ATOM 1055 N N . ASP A 1 133 ? 5.434 -7.969 7.988 1 68.31 133 ASP A N 1
ATOM 1056 C CA . ASP A 1 133 ? 5.27 -7.652 9.406 1 68.31 133 ASP A CA 1
ATOM 1057 C C . ASP A 1 133 ? 6.141 -8.555 10.273 1 68.31 133 ASP A C 1
ATOM 1059 O O . ASP A 1 133 ? 6.66 -8.125 11.305 1 68.31 133 ASP A O 1
ATOM 1063 N N . SER A 1 134 ? 6.023 -9.828 10.164 1 57.12 134 SER A N 1
ATOM 1064 C CA . SER A 1 134 ? 6.848 -10.828 10.836 1 57.12 134 SER A CA 1
ATOM 1065 C C . SER A 1 134 ? 7.492 -11.773 9.828 1 57.12 134 SER A C 1
ATOM 1067 O O . SER A 1 134 ? 7.043 -11.867 8.68 1 57.12 134 SER A O 1
ATOM 1069 N N . SER A 1 135 ? 8.859 -12.141 10.133 1 50.56 135 SER A N 1
ATOM 1070 C CA . SER A 1 135 ? 9.609 -13.047 9.266 1 50.56 135 SER A CA 1
ATOM 1071 C C . SER A 1 135 ? 8.68 -14.039 8.57 1 50.56 135 SER A C 1
ATOM 1073 O O . SER A 1 135 ? 9.023 -14.586 7.52 1 50.56 135 SER A O 1
ATOM 1075 N N . ASP A 1 136 ? 7.645 -14.352 9.156 1 46.78 136 ASP A N 1
ATOM 1076 C CA . ASP A 1 136 ? 6.875 -15.469 8.617 1 46.78 136 ASP A CA 1
ATOM 1077 C C . ASP A 1 136 ? 5.559 -14.984 8.016 1 46.78 136 ASP A C 1
ATOM 1079 O O . ASP A 1 136 ? 4.773 -15.789 7.5 1 46.78 136 ASP A O 1
ATOM 1083 N N . SER A 1 137 ? 5.262 -13.852 8.164 1 45.62 137 SER A N 1
ATOM 1084 C CA . SER A 1 137 ? 3.904 -13.562 7.711 1 45.62 137 SER A CA 1
ATOM 1085 C C . SER A 1 137 ? 3.895 -12.445 6.676 1 45.62 137 SER A C 1
ATOM 1087 O O . SER A 1 137 ? 4.57 -11.43 6.844 1 45.62 137 SER A O 1
ATOM 1089 N N . LEU A 1 138 ? 3.678 -12.953 5.32 1 41.25 138 LEU A N 1
ATOM 1090 C CA . LEU A 1 138 ? 3.42 -12.062 4.195 1 41.25 138 LEU A CA 1
ATOM 1091 C C . LEU A 1 138 ? 2.434 -10.969 4.582 1 41.25 138 LEU A C 1
ATOM 1093 O O . LEU A 1 138 ? 1.225 -11.203 4.629 1 41.25 138 LEU A O 1
ATOM 1097 N N . ASN A 1 139 ? 2.594 -10.484 5.695 1 46.09 139 ASN A N 1
ATOM 1098 C CA . ASN A 1 139 ? 1.523 -9.547 6.023 1 46.09 139 ASN A CA 1
ATOM 1099 C C . ASN A 1 139 ? 1.263 -8.578 4.879 1 46.09 139 ASN A C 1
ATOM 1101 O O . ASN A 1 139 ? 2.141 -8.336 4.047 1 46.09 139 ASN A O 1
ATOM 1105 N N . ASN A 1 140 ? 1.102 -7.312 4.348 1 41.97 140 ASN A N 1
ATOM 1106 C CA . ASN A 1 140 ? 0.164 -6.555 3.527 1 41.97 140 ASN A CA 1
ATOM 1107 C C . ASN A 1 140 ? 0.849 -5.949 2.307 1 41.97 140 ASN A C 1
ATOM 1109 O O . ASN A 1 140 ? 2.047 -6.152 2.098 1 41.97 140 ASN A O 1
ATOM 1113 N N . HIS A 1 141 ? 1.095 -4.77 1.975 1 42.81 141 HIS A N 1
ATOM 1114 C CA . HIS A 1 141 ? 1.043 -4.055 0.703 1 42.81 141 HIS A CA 1
ATOM 1115 C C . HIS A 1 141 ? 2.305 -4.301 -0.117 1 42.81 141 HIS A C 1
ATOM 1117 O O . HIS A 1 141 ? 3.406 -4.359 0.433 1 42.81 141 HIS A O 1
ATOM 1123 N N . ILE A 1 142 ? 2.135 -5.312 -1.136 1 34.81 142 ILE A N 1
ATOM 1124 C CA . ILE A 1 142 ? 3.219 -5.379 -2.111 1 34.81 142 ILE A CA 1
ATOM 1125 C C . ILE A 1 142 ? 3.312 -4.059 -2.873 1 34.81 142 ILE A C 1
ATOM 1127 O O . ILE A 1 142 ? 2.295 -3.512 -3.305 1 34.81 142 ILE A O 1
ATOM 1131 N N . LEU A 1 143 ? 4.266 -3.17 -2.584 1 37.53 143 LEU A N 1
ATOM 1132 C CA . LEU A 1 143 ? 4.527 -2.041 -3.469 1 37.53 143 LEU A CA 1
ATOM 1133 C C . LEU A 1 143 ? 5.336 -2.48 -4.688 1 37.53 143 LEU A C 1
ATOM 1135 O O . LEU A 1 143 ? 6.426 -3.043 -4.543 1 37.53 143 LEU A O 1
ATOM 1139 N N . ILE A 1 144 ? 4.617 -2.963 -5.602 1 29.44 144 ILE A N 1
ATOM 1140 C CA . ILE A 1 144 ? 5.391 -3.199 -6.816 1 29.44 144 ILE A CA 1
ATOM 1141 C C . ILE A 1 144 ? 5.645 -1.874 -7.531 1 29.44 144 ILE A C 1
ATOM 1143 O O . ILE A 1 144 ? 4.746 -1.038 -7.641 1 29.44 144 ILE A O 1
ATOM 1147 N N . MET B 1 1 ? -41.812 79 -12.266 1 31.56 1 MET B N 1
ATOM 1148 C CA . MET B 1 1 ? -40.781 78.375 -13.133 1 31.56 1 MET B CA 1
ATOM 1149 C C . MET B 1 1 ? -40.125 77.188 -12.461 1 31.56 1 MET B C 1
ATOM 1151 O O . MET B 1 1 ? -39.125 76.688 -12.93 1 31.56 1 MET B O 1
ATOM 1155 N N . ILE B 1 2 ? -40.719 76.625 -11.352 1 37.41 2 ILE B N 1
ATOM 1156 C CA . ILE B 1 2 ? -40.125 75.625 -10.484 1 37.41 2 ILE B CA 1
ATOM 1157 C C . ILE B 1 2 ? -40.062 74.312 -11.219 1 37.41 2 ILE B C 1
ATOM 1159 O O . ILE B 1 2 ? -41.125 73.75 -11.586 1 37.41 2 ILE B O 1
ATOM 1163 N N . LEU B 1 3 ? -38.969 74 -11.992 1 32.81 3 LEU B N 1
ATOM 1164 C CA . LEU B 1 3 ? -38.469 72.875 -12.805 1 32.81 3 LEU B CA 1
ATOM 1165 C C . LEU B 1 3 ? -38.25 71.625 -11.945 1 32.81 3 LEU B C 1
ATOM 1167 O O . LEU B 1 3 ? -37.375 71.625 -11.094 1 32.81 3 LEU B O 1
ATOM 1171 N N . ILE B 1 4 ? -39.281 71.062 -11.266 1 41.03 4 ILE B N 1
ATOM 1172 C CA . ILE B 1 4 ? -39.219 69.812 -10.508 1 41.03 4 ILE B CA 1
ATOM 1173 C C . ILE B 1 4 ? -38.531 68.75 -11.359 1 41.03 4 ILE B C 1
ATOM 1175 O O . ILE B 1 4 ? -39 68.375 -12.438 1 41.03 4 ILE B O 1
ATOM 1179 N N . LEU B 1 5 ? -37.156 68.688 -11.375 1 35.22 5 LEU B N 1
ATOM 1180 C CA . LEU B 1 5 ? -36.188 67.75 -11.898 1 35.22 5 LEU B CA 1
ATOM 1181 C C . LEU B 1 5 ? -36.656 66.312 -11.602 1 35.22 5 LEU B C 1
ATOM 1183 O O . LEU B 1 5 ? -37.375 66.062 -10.617 1 35.22 5 LEU B O 1
ATOM 1187 N N . LYS B 1 6 ? -36.5 65.25 -12.586 1 41.19 6 LYS B N 1
ATOM 1188 C CA . LYS B 1 6 ? -36.625 63.969 -13.258 1 41.19 6 LYS B CA 1
ATOM 1189 C C . LYS B 1 6 ? -35.844 62.906 -12.523 1 41.19 6 LYS B C 1
ATOM 1191 O O . LYS B 1 6 ? -34.844 62.406 -13.031 1 41.19 6 LYS B O 1
ATOM 1196 N N . LYS B 1 7 ? -35.594 63 -11.219 1 42.97 7 LYS B N 1
ATOM 1197 C CA . LYS B 1 7 ? -34.531 62.125 -10.766 1 42.97 7 LYS B CA 1
ATOM 1198 C C . LYS B 1 7 ? -34.938 60.656 -10.875 1 42.97 7 LYS B C 1
ATOM 1200 O O . LYS B 1 7 ? -35.719 60.156 -10.062 1 42.97 7 LYS B O 1
ATOM 1205 N N . TRP B 1 8 ? -35.438 60.219 -12.078 1 40.03 8 TRP B N 1
ATOM 1206 C CA . TRP B 1 8 ? -35.625 58.781 -12.172 1 40.03 8 TRP B CA 1
ATOM 1207 C C . TRP B 1 8 ? -34.375 58.031 -11.695 1 40.03 8 TRP B C 1
ATOM 1209 O O . TRP B 1 8 ? -33.281 58.25 -12.203 1 40.03 8 TRP B O 1
ATOM 1219 N N . GLY B 1 9 ? -34.188 57.844 -10.352 1 39.88 9 GLY B N 1
ATOM 1220 C CA . GLY B 1 9 ? -33.219 56.969 -9.695 1 39.88 9 GLY B CA 1
ATOM 1221 C C . GLY B 1 9 ? -33.062 55.656 -10.406 1 39.88 9 GLY B C 1
ATOM 1222 O O . GLY B 1 9 ? -34.031 54.938 -10.68 1 39.88 9 GLY B O 1
ATOM 1223 N N . SER B 1 10 ? -32.188 55.594 -11.445 1 44.19 10 SER B N 1
ATOM 1224 C CA . SER B 1 10 ? -31.688 54.406 -12.102 1 44.19 10 SER B CA 1
ATOM 1225 C C . SER B 1 10 ? -31.328 53.312 -11.078 1 44.19 10 SER B C 1
ATOM 1227 O O . SER B 1 10 ? -30.438 53.531 -10.25 1 44.19 10 SER B O 1
ATOM 1229 N N . LEU B 1 11 ? -32.344 52.719 -10.422 1 42.09 11 LEU B N 1
ATOM 1230 C CA . LEU B 1 11 ? -32.094 51.469 -9.727 1 42.09 11 LEU B CA 1
ATOM 1231 C C . LEU B 1 11 ? -31.156 50.562 -10.531 1 42.09 11 LEU B C 1
ATOM 1233 O O . LEU B 1 11 ? -31.5 50.125 -11.641 1 42.09 11 LEU B O 1
ATOM 1237 N N . MET B 1 12 ? -29.875 50.906 -10.547 1 42.19 12 MET B N 1
ATOM 1238 C CA . MET B 1 12 ? -28.844 50 -11.008 1 42.19 12 MET B CA 1
ATOM 1239 C C . MET B 1 12 ? -29.062 48.594 -10.453 1 42.19 12 MET B C 1
ATOM 1241 O O . MET B 1 12 ? -29.109 48.406 -9.234 1 42.19 12 MET B O 1
ATOM 1245 N N . PHE B 1 13 ? -29.969 47.875 -11.039 1 40.38 13 PHE B N 1
ATOM 1246 C CA . PHE B 1 13 ? -29.969 46.406 -10.891 1 40.38 13 PHE B CA 1
ATOM 1247 C C . PHE B 1 13 ? -28.547 45.875 -10.922 1 40.38 13 PHE B C 1
ATOM 1249 O O . PHE B 1 13 ? -27.906 45.844 -11.969 1 40.38 13 PHE B O 1
ATOM 1256 N N . PHE B 1 14 ? -27.719 46.281 -9.914 1 39.03 14 PHE B N 1
ATOM 1257 C CA . PHE B 1 14 ? -26.5 45.5 -9.727 1 39.03 14 PHE B CA 1
ATOM 1258 C C . PHE B 1 14 ? -26.797 44 -9.844 1 39.03 14 PHE B C 1
ATOM 1260 O O . PHE B 1 14 ? -27.5 43.438 -9 1 39.03 14 PHE B O 1
ATOM 1267 N N . LEU B 1 15 ? -27.078 43.594 -11.055 1 37.97 15 LEU B N 1
ATOM 1268 C CA . LEU B 1 15 ? -26.938 42.156 -11.344 1 37.97 15 LEU B CA 1
ATOM 1269 C C . LEU B 1 15 ? -25.781 41.562 -10.547 1 37.97 15 LEU B C 1
ATOM 1271 O O . LEU B 1 15 ? -24.625 41.906 -10.75 1 37.97 15 LEU B O 1
ATOM 1275 N N . LEU B 1 16 ? -25.969 41.469 -9.188 1 40.53 16 LEU B N 1
ATOM 1276 C CA . LEU B 1 16 ? -25.125 40.5 -8.5 1 40.53 16 LEU B CA 1
ATOM 1277 C C . LEU B 1 16 ? -24.875 39.281 -9.375 1 40.53 16 LEU B C 1
ATOM 1279 O O . LEU B 1 16 ? -25.797 38.5 -9.672 1 40.53 16 LEU B O 1
ATOM 1283 N N . MET B 1 17 ? -24.188 39.438 -10.523 1 39.78 17 MET B N 1
ATOM 1284 C CA . MET B 1 17 ? -23.609 38.25 -11.125 1 39.78 17 MET B CA 1
ATOM 1285 C C . MET B 1 17 ? -23.094 37.281 -10.047 1 39.78 17 MET B C 1
ATOM 1287 O O . MET B 1 17 ? -22.141 37.594 -9.336 1 39.78 17 MET B O 1
ATOM 1291 N N . VAL B 1 18 ? -24 36.719 -9.266 1 42.09 18 VAL B N 1
ATOM 1292 C CA . VAL B 1 18 ? -23.625 35.5 -8.57 1 42.09 18 VAL B CA 1
ATOM 1293 C C . VAL B 1 18 ? -22.688 34.688 -9.453 1 42.09 18 VAL B C 1
ATOM 1295 O O . VAL B 1 18 ? -23.109 34.125 -10.469 1 42.09 18 VAL B O 1
ATOM 1298 N N . SER B 1 19 ? -21.484 35.219 -9.805 1 39.09 19 SER B N 1
ATOM 1299 C CA . SER B 1 19 ? -20.453 34.312 -10.281 1 39.09 19 SER B CA 1
ATOM 1300 C C . SER B 1 19 ? -20.562 32.938 -9.578 1 39.09 19 SER B C 1
ATOM 1302 O O . SER B 1 19 ? -20.312 32.844 -8.375 1 39.09 19 SER B O 1
ATOM 1304 N N . CYS B 1 20 ? -21.703 32.25 -9.734 1 40.81 20 CYS B N 1
ATOM 1305 C CA . CYS B 1 20 ? -21.656 30.828 -9.445 1 40.81 20 CYS B CA 1
ATOM 1306 C C . CYS B 1 20 ? -20.297 30.25 -9.805 1 40.81 20 CYS B C 1
ATOM 1308 O O . CYS B 1 20 ? -19.984 30.047 -10.977 1 40.81 20 CYS B O 1
ATOM 1310 N N . MET B 1 21 ? -19.188 30.875 -9.297 1 38.22 21 MET B N 1
ATOM 1311 C CA . MET B 1 21 ? -17.984 30.047 -9.359 1 38.22 21 MET B CA 1
ATOM 1312 C C . MET B 1 21 ? -18.328 28.578 -9.141 1 38.22 21 MET B C 1
ATOM 1314 O O . MET B 1 21 ? -18.75 28.203 -8.055 1 38.22 21 MET B O 1
ATOM 1318 N N . ILE B 1 22 ? -19.031 27.953 -10.055 1 39.72 22 ILE B N 1
ATOM 1319 C CA . ILE B 1 22 ? -18.984 26.5 -10.062 1 39.72 22 ILE B CA 1
ATOM 1320 C C . ILE B 1 22 ? -17.609 26.031 -9.555 1 39.72 22 ILE B C 1
ATOM 1322 O O . ILE B 1 22 ? -16.594 26.266 -10.203 1 39.72 22 ILE B O 1
ATOM 1326 N N . VAL B 1 23 ? -17.266 26.188 -8.289 1 40.03 23 VAL B N 1
ATOM 1327 C CA . VAL B 1 23 ? -16.188 25.375 -7.75 1 40.03 23 VAL B CA 1
ATOM 1328 C C . VAL B 1 23 ? -16.234 23.969 -8.367 1 40.03 23 VAL B C 1
ATOM 1330 O O . VAL B 1 23 ? -17.234 23.266 -8.234 1 40.03 23 VAL B O 1
ATOM 1333 N N . SER B 1 24 ? -15.906 23.797 -9.609 1 38 24 SER B N 1
ATOM 1334 C CA . SER B 1 24 ? -15.609 22.422 -10.031 1 38 24 SER B CA 1
ATOM 1335 C C . SER B 1 24 ? -15.078 21.594 -8.867 1 38 24 SER B C 1
ATOM 1337 O O . SER B 1 24 ? -14.039 21.922 -8.289 1 38 24 SER B O 1
ATOM 1339 N N . GLU B 1 25 ? -15.859 21.141 -8.055 1 40.44 25 GLU B N 1
ATOM 1340 C CA . GLU B 1 25 ? -15.383 20.078 -7.172 1 40.44 25 GLU B CA 1
ATOM 1341 C C . GLU B 1 25 ? -14.375 19.188 -7.883 1 40.44 25 GLU B C 1
ATOM 1343 O O . GLU B 1 25 ? -14.703 18.547 -8.883 1 40.44 25 GLU B O 1
ATOM 1348 N N . THR B 1 26 ? -13.211 19.609 -8.297 1 43.19 26 THR B N 1
ATOM 1349 C CA . THR B 1 26 ? -12.18 18.656 -8.688 1 43.19 26 THR B CA 1
ATOM 1350 C C . THR B 1 26 ? -12.414 17.312 -7.996 1 43.19 26 THR B C 1
ATOM 1352 O O . THR B 1 26 ? -12.531 17.25 -6.77 1 43.19 26 THR B O 1
ATOM 1355 N N . SER B 1 27 ? -13.398 16.562 -8.492 1 49.53 27 SER B N 1
ATOM 1356 C CA . SER B 1 27 ? -13.625 15.203 -8.008 1 49.53 27 SER B CA 1
ATOM 1357 C C . SER B 1 27 ? -12.328 14.586 -7.488 1 49.53 27 SER B C 1
ATOM 1359 O O . SER B 1 27 ? -11.367 14.43 -8.242 1 49.53 27 SER B O 1
ATOM 1361 N N . GLU B 1 28 ? -11.898 14.945 -6.406 1 60.09 28 GLU B N 1
ATOM 1362 C CA . GLU B 1 28 ? -10.695 14.391 -5.793 1 60.09 28 GLU B CA 1
ATOM 1363 C C . GLU B 1 28 ? -10.609 12.883 -6.016 1 60.09 28 GLU B C 1
ATOM 1365 O O . GLU B 1 28 ? -11.609 12.172 -5.895 1 60.09 28 GLU B O 1
ATOM 1370 N N . ASN B 1 29 ? -9.562 12.453 -6.664 1 71.69 29 ASN B N 1
ATOM 1371 C CA . ASN B 1 29 ? -9.203 11.055 -6.863 1 71.69 29 ASN B CA 1
ATOM 1372 C C . ASN B 1 29 ? -9.43 10.234 -5.602 1 71.69 29 ASN B C 1
ATOM 1374 O O . ASN B 1 29 ? -8.922 10.578 -4.527 1 71.69 29 ASN B O 1
ATOM 1378 N N . PRO B 1 30 ? -10.531 9.359 -5.602 1 81 30 PRO B N 1
ATOM 1379 C CA . PRO B 1 30 ? -10.852 8.555 -4.422 1 81 30 PRO B CA 1
ATOM 1380 C C . PRO B 1 30 ? -9.617 7.945 -3.768 1 81 30 PRO B C 1
ATOM 1382 O O . PRO B 1 30 ? -9.57 7.793 -2.543 1 81 30 PRO B O 1
ATOM 1385 N N . ARG B 1 31 ? -8.664 7.605 -4.496 1 80.38 31 ARG B N 1
ATOM 1386 C CA . ARG B 1 31 ? -7.453 7.012 -3.943 1 80.38 31 ARG B CA 1
ATOM 1387 C C . ARG B 1 31 ? -6.68 8.031 -3.113 1 80.38 31 ARG B C 1
ATOM 1389 O O . ARG B 1 31 ? -6.117 7.691 -2.068 1 80.38 31 ARG B O 1
ATOM 1396 N N . HIS B 1 32 ? -6.656 9.242 -3.602 1 83.44 32 HIS B N 1
ATOM 1397 C CA . HIS B 1 32 ? -5.996 10.312 -2.861 1 83.44 32 HIS B CA 1
ATOM 1398 C C . HIS B 1 32 ? -6.703 10.578 -1.535 1 83.44 32 HIS B C 1
ATOM 1400 O O . HIS B 1 32 ? -6.047 10.766 -0.505 1 83.44 32 HIS B O 1
ATOM 1406 N N . LYS B 1 33 ? -7.984 10.562 -1.579 1 87.12 33 LYS B N 1
ATOM 1407 C CA . LYS B 1 33 ? -8.766 10.758 -0.359 1 87.12 33 LYS B CA 1
ATOM 1408 C C . LYS B 1 33 ? -8.492 9.648 0.651 1 87.12 33 LYS B C 1
ATOM 1410 O O . LYS B 1 33 ? -8.352 9.914 1.848 1 87.12 33 LYS B O 1
ATOM 1415 N N . LYS B 1 34 ? -8.438 8.445 0.141 1 87.5 34 LYS B N 1
ATOM 1416 C CA . LYS B 1 34 ? -8.109 7.309 1.001 1 87.5 34 LYS B CA 1
ATOM 1417 C C . LYS B 1 34 ? -6.727 7.465 1.622 1 87.5 34 LYS B C 1
ATOM 1419 O O . LYS B 1 34 ? -6.547 7.223 2.816 1 87.5 34 LYS B O 1
ATOM 1424 N N . PHE B 1 35 ? -5.816 7.93 0.862 1 88.25 35 PHE B N 1
ATOM 1425 C CA . PHE B 1 35 ? -4.461 8.164 1.341 1 88.25 35 PHE B CA 1
ATOM 1426 C C . PHE B 1 35 ? -4.457 9.172 2.486 1 88.25 35 PHE B C 1
ATOM 1428 O O . PHE B 1 35 ? -3.867 8.914 3.539 1 88.25 35 PHE B O 1
ATOM 1435 N N . LEU B 1 36 ? -5.078 10.219 2.238 1 92.44 36 LEU B N 1
ATOM 1436 C CA . LEU B 1 36 ? -5.094 11.258 3.26 1 92.44 36 LEU B CA 1
ATOM 1437 C C . LEU B 1 36 ? -5.809 10.773 4.52 1 92.44 36 LEU B C 1
ATOM 1439 O O . LEU B 1 36 ? -5.344 11.016 5.633 1 92.44 36 LEU B O 1
ATOM 1443 N N . ARG B 1 37 ? -6.902 10.062 4.367 1 93.81 37 ARG B N 1
ATOM 1444 C CA . ARG B 1 37 ? -7.648 9.539 5.504 1 93.81 37 ARG B CA 1
ATOM 1445 C C . ARG B 1 37 ? -6.789 8.594 6.336 1 93.81 37 ARG B C 1
ATOM 1447 O O . ARG B 1 37 ? -6.789 8.664 7.566 1 93.81 37 ARG B O 1
ATOM 1454 N N . GLU B 1 38 ? -5.996 7.805 5.66 1 95.06 38 GLU B N 1
ATOM 1455 C CA . GLU B 1 38 ? -5.301 6.73 6.363 1 95.06 38 GLU B CA 1
ATOM 1456 C C . GLU B 1 38 ? -3.938 7.199 6.871 1 95.06 38 GLU B C 1
ATOM 1458 O O . GLU B 1 38 ? -3.396 6.629 7.82 1 95.06 38 GLU B O 1
ATOM 1463 N N . HIS B 1 39 ? -3.381 8.344 6.266 1 95.19 39 HIS B N 1
ATOM 1464 C CA . HIS B 1 39 ? -1.957 8.508 6.539 1 95.19 39 HIS B CA 1
ATOM 1465 C C . HIS B 1 39 ? -1.635 9.938 6.965 1 95.19 39 HIS B C 1
ATOM 1467 O O . HIS B 1 39 ? -0.529 10.211 7.438 1 95.19 39 HIS B O 1
ATOM 1473 N N . GLN B 1 40 ? -2.539 10.82 6.859 1 95.81 40 GLN B N 1
ATOM 1474 C CA . GLN B 1 40 ? -2.264 12.195 7.273 1 95.81 40 GLN B CA 1
ATOM 1475 C C . GLN B 1 40 ? -2.922 12.508 8.617 1 95.81 40 GLN B C 1
ATOM 1477 O O . GLN B 1 40 ? -4.102 12.219 8.812 1 95.81 40 GLN B O 1
ATOM 1482 N N . ASP B 1 41 ? -2.16 13.008 9.508 1 97.25 41 ASP B N 1
ATOM 1483 C CA . ASP B 1 41 ? -2.664 13.594 10.75 1 97.25 41 ASP B CA 1
ATOM 1484 C C . ASP B 1 41 ? -2.051 14.969 11 1 97.25 41 ASP B C 1
ATOM 1486 O O . ASP B 1 41 ? -1.015 15.078 11.656 1 97.25 41 ASP B O 1
ATOM 1490 N N . PHE B 1 42 ? -2.791 16.016 10.508 1 97.31 42 PHE B N 1
ATOM 1491 C CA . PHE B 1 42 ? -2.311 17.375 10.656 1 97.31 42 PHE B CA 1
ATOM 1492 C C . PHE B 1 42 ? -3.477 18.344 10.82 1 97.31 42 PHE B C 1
ATOM 1494 O O . PHE B 1 42 ? -4.387 18.375 9.984 1 97.31 42 PHE B O 1
ATOM 1501 N N . PRO B 1 43 ? -3.451 19.312 11.812 1 97.69 43 PRO B N 1
ATOM 1502 C CA . PRO B 1 43 ? -2.508 19.25 12.93 1 97.69 43 PRO B CA 1
ATOM 1503 C C . PRO B 1 43 ? -2.566 17.922 13.68 1 97.69 43 PRO B C 1
ATOM 1505 O O . PRO B 1 43 ? -3.578 17.219 13.617 1 97.69 43 PRO B O 1
ATOM 1508 N N . GLN B 1 44 ? -1.448 17.562 14.227 1 96.88 44 GLN B N 1
ATOM 1509 C CA . GLN B 1 44 ? -1.354 16.281 14.945 1 96.88 44 GLN B CA 1
ATOM 1510 C C . GLN B 1 44 ? -2.389 16.203 16.062 1 96.88 44 GLN B C 1
ATOM 1512 O O . GLN B 1 44 ? -2.539 17.156 16.844 1 96.88 44 GLN B O 1
ATOM 1517 N N . THR B 1 45 ? -3.135 15.117 16.078 1 97.06 45 THR B N 1
ATOM 1518 C CA . THR B 1 45 ? -4.102 14.867 17.141 1 97.06 45 THR B CA 1
ATOM 1519 C C . THR B 1 45 ? -3.4 14.773 18.5 1 97.06 45 THR B C 1
ATOM 1521 O O . THR B 1 45 ? -2.377 14.102 18.625 1 97.06 45 THR B O 1
ATOM 1524 N N . LYS B 1 46 ? -3.941 15.414 19.469 1 95 46 LYS B N 1
ATOM 1525 C CA . LYS B 1 46 ? -3.35 15.453 20.812 1 95 46 LYS B CA 1
ATOM 1526 C C . LYS B 1 46 ? -3.857 14.305 21.672 1 95 46 LYS B C 1
ATOM 1528 O O . LYS B 1 46 ? -4.91 14.406 22.297 1 95 46 LYS B O 1
ATOM 1533 N N . VAL B 1 47 ? -3.453 13.18 21.547 1 89.94 47 VAL B N 1
ATOM 1534 C CA . VAL B 1 47 ? -3.67 12 22.375 1 89.94 47 VAL B CA 1
ATOM 1535 C C . VAL B 1 47 ? -2.326 11.367 22.734 1 89.94 47 VAL B C 1
ATOM 1537 O O . VAL B 1 47 ? -1.396 11.367 21.922 1 89.94 47 VAL B O 1
ATOM 1540 N N . VAL B 1 48 ? -2.133 10.992 23.938 1 78.25 48 VAL B N 1
ATOM 1541 C CA . VAL B 1 48 ? -0.816 10.539 24.375 1 78.25 48 VAL B CA 1
ATOM 1542 C C . VAL B 1 48 ? -0.793 9.008 24.422 1 78.25 48 VAL B C 1
ATOM 1544 O O . VAL B 1 48 ? -1.768 8.383 24.859 1 78.25 48 VAL B O 1
ATOM 1547 N N . GLY B 1 49 ? 0.308 8.453 23.906 1 82.06 49 GLY B N 1
ATOM 1548 C CA . GLY B 1 49 ? 0.666 7.055 24.094 1 82.06 49 GLY B CA 1
ATOM 1549 C C . GLY B 1 49 ? -0.105 6.109 23.203 1 82.06 49 GLY B C 1
ATOM 1550 O O . GLY B 1 49 ? -0.337 6.41 22.016 1 82.06 49 GLY B O 1
ATOM 1551 N N . GLN B 1 50 ? -0.388 4.898 23.75 1 80.44 50 GLN B N 1
ATOM 1552 C CA . GLN B 1 50 ? -1.036 3.822 23 1 80.44 50 GLN B CA 1
ATOM 1553 C C . GLN B 1 50 ? -2.479 4.184 22.656 1 80.44 50 GLN B C 1
ATOM 1555 O O . GLN B 1 50 ? -3.029 3.686 21.672 1 80.44 50 GLN B O 1
ATOM 1560 N N . ASN B 1 51 ? -2.938 5.152 23.438 1 92.88 51 ASN B N 1
ATOM 1561 C CA . ASN B 1 51 ? -4.312 5.562 23.156 1 92.88 51 ASN B CA 1
ATOM 1562 C C . ASN B 1 51 ? -4.414 6.32 21.844 1 92.88 51 ASN B C 1
ATOM 1564 O O . ASN B 1 51 ? -5.445 6.27 21.172 1 92.88 51 ASN B O 1
ATOM 1568 N N . TYR B 1 52 ? -3.281 6.906 21.391 1 97.62 52 TYR B N 1
ATOM 1569 C CA . TYR B 1 52 ? -3.254 7.609 20.109 1 97.62 52 TYR B CA 1
ATOM 1570 C C . TYR B 1 52 ? -3.639 6.684 18.969 1 97.62 52 TYR B C 1
ATOM 1572 O O . TYR B 1 52 ? -4.512 7.012 18.156 1 97.62 52 TYR B O 1
ATOM 1580 N N . CYS B 1 53 ? -3.037 5.523 19 1 97.19 53 CYS B N 1
ATOM 1581 C CA . CYS B 1 53 ? -3.266 4.578 17.906 1 97.19 53 CYS B CA 1
ATOM 1582 C C . CYS B 1 53 ? -4.699 4.059 17.938 1 97.19 53 CYS B C 1
ATOM 1584 O O . CYS B 1 53 ? -5.34 3.957 16.891 1 97.19 53 CYS B O 1
ATOM 1586 N N . MET B 1 54 ? -5.172 3.791 19.094 1 95.75 54 MET B N 1
ATOM 1587 C CA . MET B 1 54 ? -6.551 3.324 19.188 1 95.75 54 MET B CA 1
ATOM 1588 C C . MET B 1 54 ? -7.516 4.363 18.625 1 95.75 54 MET B C 1
ATOM 1590 O O . MET B 1 54 ? -8.398 4.031 17.828 1 95.75 54 MET B O 1
ATOM 1594 N N . VAL B 1 55 ? -7.32 5.613 18.953 1 97.44 55 VAL B N 1
ATOM 1595 C CA . VAL B 1 55 ? -8.195 6.707 18.531 1 97.44 55 VAL B CA 1
ATOM 1596 C C . VAL B 1 55 ? -8.086 6.902 17.016 1 97.44 55 VAL B C 1
ATOM 1598 O O . VAL B 1 55 ? -9.102 6.938 16.328 1 97.44 55 VAL B O 1
ATOM 1601 N N . MET B 1 56 ? -6.941 6.953 16.516 1 97.88 56 MET B N 1
ATOM 1602 C CA . MET B 1 56 ? -6.707 7.258 15.109 1 97.88 56 MET B CA 1
ATOM 1603 C C . MET B 1 56 ? -7.164 6.109 14.219 1 97.88 56 MET B C 1
ATOM 1605 O O . MET B 1 56 ? -7.809 6.332 13.188 1 97.88 56 MET B O 1
ATOM 1609 N N . MET B 1 57 ? -6.867 4.883 14.648 1 97.12 57 MET B N 1
ATOM 1610 C CA . MET B 1 57 ? -7.215 3.719 13.836 1 97.12 57 MET B CA 1
ATOM 1611 C C . MET B 1 57 ? -8.727 3.523 13.789 1 97.12 57 MET B C 1
ATOM 1613 O O . MET B 1 57 ? -9.289 3.234 12.734 1 97.12 57 MET B O 1
ATOM 1617 N N . VAL B 1 58 ? -9.43 3.703 14.875 1 97 58 VAL B N 1
ATOM 1618 C CA . VAL B 1 58 ? -10.883 3.545 14.93 1 97 58 VAL B CA 1
ATOM 1619 C C . VAL B 1 58 ? -11.555 4.633 14.102 1 97 58 VAL B C 1
ATOM 1621 O O . VAL B 1 58 ? -12.406 4.344 13.266 1 97 58 VAL B O 1
ATOM 1624 N N . GLN B 1 59 ? -11.125 5.844 14.258 1 97.12 59 GLN B N 1
ATOM 1625 C CA . GLN B 1 59 ? -11.742 6.988 13.594 1 97.12 59 GLN B CA 1
ATOM 1626 C C . GLN B 1 59 ? -11.586 6.891 12.078 1 97.12 59 GLN B C 1
ATOM 1628 O O . GLN B 1 59 ? -12.445 7.359 11.328 1 97.12 59 GLN B O 1
ATOM 1633 N N . ARG B 1 60 ? -10.609 6.168 11.695 1 97.06 60 ARG B N 1
ATOM 1634 C CA . ARG B 1 60 ? -10.312 6.133 10.266 1 97.06 60 ARG B CA 1
ATOM 1635 C C . ARG B 1 60 ? -10.695 4.789 9.656 1 97.06 60 ARG B C 1
ATOM 1637 O O . ARG B 1 60 ? -10.375 4.504 8.5 1 97.06 60 ARG B O 1
ATOM 1644 N N . GLY B 1 61 ? -11.242 3.934 10.477 1 96.12 61 GLY B N 1
ATOM 1645 C CA . GLY B 1 61 ? -11.852 2.717 9.969 1 96.12 61 GLY B CA 1
ATOM 1646 C C . GLY B 1 61 ? -10.844 1.608 9.711 1 96.12 61 GLY B C 1
ATOM 1647 O O . GLY B 1 61 ? -11.016 0.807 8.797 1 96.12 61 GLY B O 1
ATOM 1648 N N . MET B 1 62 ? -9.836 1.555 10.586 1 94.56 62 MET B N 1
ATOM 1649 C CA . MET B 1 62 ? -8.766 0.608 10.281 1 94.56 62 MET B CA 1
ATOM 1650 C C . MET B 1 62 ? -8.664 -0.466 11.359 1 94.56 62 MET B C 1
ATOM 1652 O O . MET B 1 62 ? -7.602 -1.047 11.57 1 94.56 62 MET B O 1
ATOM 1656 N N . THR B 1 63 ? -9.852 -0.766 12.031 1 94.81 63 THR B N 1
ATOM 1657 C CA . THR B 1 63 ? -9.82 -1.728 13.125 1 94.81 63 THR B CA 1
ATOM 1658 C C . THR B 1 63 ? -10.742 -2.91 12.836 1 94.81 63 THR B C 1
ATOM 1660 O O . THR B 1 63 ? -10.945 -3.773 13.688 1 94.81 63 THR B O 1
ATOM 1663 N N . ARG B 1 64 ? -11.383 -2.957 11.641 1 92 64 ARG B N 1
ATOM 1664 C CA . ARG B 1 64 ? -12.227 -4.074 11.234 1 92 64 ARG B CA 1
ATOM 1665 C C . ARG B 1 64 ? -11.938 -4.484 9.797 1 92 64 ARG B C 1
ATOM 1667 O O . ARG B 1 64 ? -12.547 -3.961 8.867 1 92 64 ARG B O 1
ATOM 1674 N N . PRO B 1 65 ? -11.094 -5.434 9.609 1 88.81 65 PRO B N 1
ATOM 1675 C CA . PRO B 1 65 ? -10.25 -6.086 10.609 1 88.81 65 PRO B CA 1
ATOM 1676 C C . PRO B 1 65 ? -9.125 -5.18 11.109 1 88.81 65 PRO B C 1
ATOM 1678 O O . PRO B 1 65 ? -8.945 -4.074 10.594 1 88.81 65 PRO B O 1
ATOM 1681 N N . CYS B 1 66 ? -8.367 -5.621 12.07 1 91.12 66 CYS B N 1
ATOM 1682 C CA . CYS B 1 66 ? -7.238 -4.855 12.594 1 91.12 66 CYS B CA 1
ATOM 1683 C C . CYS B 1 66 ? -6.133 -4.727 11.555 1 91.12 66 CYS B C 1
ATOM 1685 O O . CYS B 1 66 ? -5.547 -5.723 11.133 1 91.12 66 CYS B O 1
ATOM 1687 N N . LYS B 1 67 ? -5.973 -3.439 11.102 1 88.19 67 LYS B N 1
ATOM 1688 C CA . LYS B 1 67 ? -4.793 -3.232 10.266 1 88.19 67 LYS B CA 1
ATOM 1689 C C . LYS B 1 67 ? -3.51 -3.447 11.07 1 88.19 67 LYS B C 1
ATOM 1691 O O . LYS B 1 67 ? -3.387 -2.961 12.195 1 88.19 67 LYS B O 1
ATOM 1696 N N . THR B 1 68 ? -2.523 -4.148 10.547 1 86.12 68 THR B N 1
ATOM 1697 C CA . THR B 1 68 ? -1.354 -4.602 11.289 1 86.12 68 THR B CA 1
ATOM 1698 C C . THR B 1 68 ? -0.434 -3.428 11.617 1 86.12 68 THR B C 1
ATOM 1700 O O . THR B 1 68 ? 0.069 -3.318 12.734 1 86.12 68 THR B O 1
ATOM 1703 N N . THR B 1 69 ? -0.201 -2.607 10.617 1 87.75 69 THR B N 1
ATOM 1704 C CA . THR B 1 69 ? 0.681 -1.461 10.805 1 87.75 69 THR B CA 1
ATOM 1705 C C . THR B 1 69 ? 0.187 -0.259 10.008 1 87.75 69 THR B C 1
ATOM 1707 O O . THR B 1 69 ? -0.294 -0.412 8.883 1 87.75 69 THR B O 1
ATOM 1710 N N . ASN B 1 70 ? 0.221 0.893 10.586 1 90.62 70 ASN B N 1
ATOM 1711 C CA . ASN B 1 70 ? -0.111 2.127 9.883 1 90.62 70 ASN B CA 1
ATOM 1712 C C . ASN B 1 70 ? 0.706 3.307 10.406 1 90.62 70 ASN B C 1
ATOM 1714 O O . ASN B 1 70 ? 0.937 3.424 11.609 1 90.62 70 ASN B O 1
ATOM 1718 N N . SER B 1 71 ? 1.146 4.105 9.422 1 92.44 71 SER B N 1
ATOM 1719 C CA . SER B 1 71 ? 1.856 5.32 9.797 1 92.44 71 SER B CA 1
ATOM 1720 C C . SER B 1 71 ? 1 6.559 9.555 1 92.44 71 SER B C 1
ATOM 1722 O O . SER B 1 71 ? 0.298 6.645 8.539 1 92.44 71 SER B O 1
ATOM 1724 N N . PHE B 1 72 ? 1.032 7.457 10.477 1 94.69 72 PHE B N 1
ATOM 1725 C CA . PHE B 1 72 ? 0.419 8.773 10.375 1 94.69 72 PHE B CA 1
ATOM 1726 C C . PHE B 1 72 ? 1.485 9.859 10.281 1 94.69 72 PHE B C 1
ATOM 1728 O O . PHE B 1 72 ? 2.287 10.031 11.203 1 94.69 72 PHE B O 1
ATOM 1735 N N . VAL B 1 73 ? 1.436 10.594 9.18 1 96.38 73 VAL B N 1
ATOM 1736 C CA . VAL B 1 73 ? 2.398 11.672 8.969 1 96.38 73 VAL B CA 1
ATOM 1737 C C . VAL B 1 73 ? 1.824 12.984 9.484 1 96.38 73 VAL B C 1
ATOM 1739 O O . VAL B 1 73 ? 0.67 13.32 9.203 1 96.38 73 VAL B O 1
ATOM 1742 N N . HIS B 1 74 ? 2.652 13.617 10.234 1 97.31 74 HIS B N 1
ATOM 1743 C CA . HIS B 1 74 ? 2.213 14.875 10.844 1 97.31 74 HIS B CA 1
ATOM 1744 C C . HIS B 1 74 ? 2.688 16.078 10.031 1 97.31 74 HIS B C 1
ATOM 1746 O O . HIS B 1 74 ? 3.455 16.906 10.523 1 97.31 74 HIS B O 1
ATOM 1752 N N . ALA B 1 75 ? 2.201 16.25 8.789 1 96.75 75 ALA B N 1
ATOM 1753 C CA . ALA B 1 75 ? 2.516 17.328 7.863 1 96.75 75 ALA B CA 1
ATOM 1754 C C . ALA B 1 75 ? 1.296 17.719 7.031 1 96.75 75 ALA B C 1
ATOM 1756 O O . ALA B 1 75 ? 0.411 16.891 6.797 1 96.75 75 ALA B O 1
ATOM 1757 N N . PRO B 1 76 ? 1.205 18.984 6.617 1 96.62 76 PRO B N 1
ATOM 1758 C CA . PRO B 1 76 ? 0.049 19.391 5.812 1 96.62 76 PRO B CA 1
ATOM 1759 C C . PRO B 1 76 ? 0.035 18.734 4.43 1 96.62 76 PRO B C 1
ATOM 1761 O O . PRO B 1 76 ? 1.088 18.359 3.912 1 96.62 76 PRO B O 1
ATOM 1764 N N . HIS B 1 77 ? -1.092 18.719 3.891 1 93.5 77 HIS B N 1
ATOM 1765 C CA . HIS B 1 77 ? -1.376 18.062 2.625 1 93.5 77 HIS B CA 1
ATOM 1766 C C . HIS B 1 77 ? -0.433 18.531 1.526 1 93.5 77 HIS B C 1
ATOM 1768 O O . HIS B 1 77 ? 0.084 17.734 0.75 1 93.5 77 HIS B O 1
ATOM 1774 N N . ASN B 1 78 ? -0.229 19.797 1.461 1 92.31 78 ASN B N 1
ATOM 1775 C CA . ASN B 1 78 ? 0.569 20.359 0.374 1 92.31 78 ASN B CA 1
ATOM 1776 C C . ASN B 1 78 ? 2.016 19.875 0.436 1 92.31 78 ASN B C 1
ATOM 1778 O O . ASN B 1 78 ? 2.643 19.641 -0.6 1 92.31 78 ASN B O 1
ATOM 1782 N N . GLN B 1 79 ? 2.557 19.672 1.637 1 94.94 79 GLN B N 1
ATOM 1783 C CA . GLN B 1 79 ? 3.92 19.156 1.771 1 94.94 79 GLN B CA 1
ATOM 1784 C C . GLN B 1 79 ? 4.012 17.703 1.342 1 94.94 79 GLN B C 1
ATOM 1786 O O . GLN B 1 79 ? 5.016 17.281 0.762 1 94.94 79 GLN B O 1
ATOM 1791 N N . LEU B 1 80 ? 2.953 16.969 1.59 1 93.75 80 LEU B N 1
ATOM 1792 C CA . LEU B 1 80 ? 2.924 15.578 1.153 1 93.75 80 LEU B CA 1
ATOM 1793 C C . LEU B 1 80 ? 2.822 15.484 -0.366 1 93.75 80 LEU B C 1
ATOM 1795 O O . LEU B 1 80 ? 3.504 14.672 -0.989 1 93.75 80 LEU B O 1
ATOM 1799 N N . LYS B 1 81 ? 2 16.312 -0.916 1 90 81 LYS B N 1
ATOM 1800 C CA . LYS B 1 81 ? 1.851 16.359 -2.367 1 90 81 LYS B CA 1
ATOM 1801 C C . LYS B 1 81 ? 3.168 16.734 -3.043 1 90 81 LYS B C 1
ATOM 1803 O O . LYS B 1 81 ? 3.486 16.219 -4.117 1 90 81 LYS B O 1
ATOM 1808 N N . ASP B 1 82 ? 3.955 17.562 -2.391 1 93.44 82 ASP B N 1
ATOM 1809 C CA . ASP B 1 82 ? 5.203 18.062 -2.969 1 93.44 82 ASP B CA 1
ATOM 1810 C C . ASP B 1 82 ? 6.223 16.922 -3.115 1 93.44 82 ASP B C 1
ATOM 1812 O O . ASP B 1 82 ? 7.156 17.031 -3.912 1 93.44 82 ASP B O 1
ATOM 1816 N N . VAL B 1 83 ? 6.07 15.852 -2.336 1 93.62 83 VAL B N 1
ATOM 1817 C CA . VAL B 1 83 ? 6.977 14.711 -2.434 1 93.62 83 VAL B CA 1
ATOM 1818 C C . VAL B 1 83 ? 6.895 14.109 -3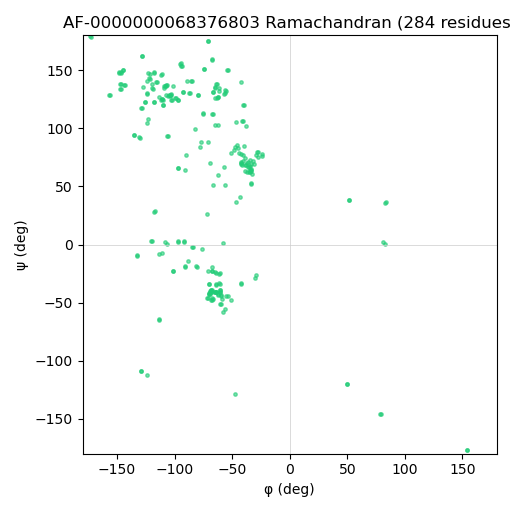.832 1 93.62 83 VAL B C 1
ATOM 1820 O O . VAL B 1 83 ? 7.863 13.523 -4.32 1 93.62 83 VAL B O 1
ATOM 1823 N N . CYS B 1 84 ? 5.762 14.297 -4.52 1 90.44 84 CYS B N 1
ATOM 1824 C CA . CYS B 1 84 ? 5.57 13.773 -5.863 1 90.44 84 CYS B CA 1
ATOM 1825 C C . CYS B 1 84 ? 6.156 14.719 -6.906 1 90.44 84 CYS B C 1
ATOM 1827 O O . CYS B 1 84 ? 6.145 14.414 -8.102 1 90.44 84 CYS B O 1
ATOM 1829 N N . SER B 1 85 ? 6.711 15.883 -6.531 1 91.06 85 SER B N 1
ATOM 1830 C CA . SER B 1 85 ? 7.355 16.844 -7.426 1 91.06 85 SER B CA 1
ATOM 1831 C C . SER B 1 85 ? 8.742 17.234 -6.914 1 91.06 85 SER B C 1
ATOM 1833 O O . SER B 1 85 ? 9.68 16.438 -6.965 1 91.06 85 SER B O 1
ATOM 1835 N N . TRP B 1 86 ? 8.898 18.406 -6.449 1 94.88 86 TRP B N 1
ATOM 1836 C CA . TRP B 1 86 ? 10.227 18.953 -6.18 1 94.88 86 TRP B CA 1
ATOM 1837 C C . TRP B 1 86 ? 10.75 18.453 -4.836 1 94.88 86 TRP B C 1
ATOM 1839 O O . TRP B 1 86 ? 11.961 18.469 -4.594 1 94.88 86 TRP B O 1
ATOM 1849 N N . ALA B 1 87 ? 9.883 17.953 -3.945 1 96.62 87 ALA B N 1
ATOM 1850 C CA . ALA B 1 87 ? 10.297 17.625 -2.584 1 96.62 87 ALA B CA 1
ATOM 1851 C C . ALA B 1 87 ? 10.617 16.125 -2.451 1 96.62 87 ALA B C 1
ATOM 1853 O O . ALA B 1 87 ? 10.938 15.656 -1.36 1 96.62 87 ALA B O 1
ATOM 1854 N N . GLY B 1 88 ? 10.531 15.422 -3.541 1 94.94 88 GLY B N 1
ATOM 1855 C CA . GLY B 1 88 ? 10.867 14.008 -3.555 1 94.94 88 GLY B CA 1
ATOM 1856 C C . GLY B 1 88 ? 11.852 13.641 -4.648 1 94.94 88 GLY B C 1
ATOM 1857 O O . GLY B 1 88 ? 12.125 14.445 -5.543 1 94.94 88 GLY B O 1
ATOM 1858 N N . THR B 1 89 ? 12.461 12.469 -4.484 1 94.12 89 THR B N 1
ATOM 1859 C CA . THR B 1 89 ? 13.336 11.891 -5.496 1 94.12 89 THR B CA 1
ATOM 1860 C C . THR B 1 89 ? 12.781 10.555 -5.988 1 94.12 89 THR B C 1
ATOM 1862 O O . THR B 1 89 ? 12.125 9.836 -5.234 1 94.12 89 THR B O 1
ATOM 1865 N N . HIS B 1 90 ? 13.062 10.312 -7.238 1 89.88 90 HIS B N 1
ATOM 1866 C CA . HIS B 1 90 ? 12.672 9.016 -7.785 1 89.88 90 HIS B CA 1
ATOM 1867 C C . HIS B 1 90 ? 13.266 7.875 -6.965 1 89.88 90 HIS B C 1
ATOM 1869 O O . HIS B 1 90 ? 14.438 7.922 -6.582 1 89.88 90 HIS B O 1
ATOM 1875 N N . TYR B 1 91 ? 12.461 6.938 -6.641 1 86.06 91 TYR B N 1
ATOM 1876 C CA . TYR B 1 91 ? 12.93 5.762 -5.91 1 86.06 91 TYR B CA 1
ATOM 1877 C C . TYR B 1 91 ? 12.828 4.508 -6.773 1 86.06 91 TYR B C 1
ATOM 1879 O O . TYR B 1 91 ? 13.844 3.941 -7.18 1 86.06 91 TYR B O 1
ATOM 1887 N N . ARG B 1 92 ? 11.602 4.105 -7.129 1 78.81 92 ARG B N 1
ATOM 1888 C CA . ARG B 1 92 ? 11.297 2.938 -7.949 1 78.81 92 ARG B CA 1
ATOM 1889 C C . ARG B 1 92 ? 9.945 3.09 -8.633 1 78.81 92 ARG B C 1
ATOM 1891 O O . ARG B 1 92 ? 8.938 3.389 -7.984 1 78.81 92 ARG B O 1
ATOM 1898 N N . ARG B 1 93 ? 9.898 2.891 -9.938 1 78.56 93 ARG B N 1
ATOM 1899 C CA . ARG B 1 93 ? 8.648 3.076 -10.672 1 78.56 93 ARG B CA 1
ATOM 1900 C C . ARG B 1 93 ? 8 4.414 -10.328 1 78.56 93 ARG B C 1
ATOM 1902 O O . ARG B 1 93 ? 8.609 5.469 -10.516 1 78.56 93 ARG B O 1
ATOM 1909 N N . ALA B 1 94 ? 6.758 4.348 -9.781 1 79.19 94 ALA B N 1
ATOM 1910 C CA . ALA B 1 94 ? 6.039 5.578 -9.469 1 79.19 94 ALA B CA 1
ATOM 1911 C C . ALA B 1 94 ? 6.305 6.02 -8.031 1 79.19 94 ALA B C 1
ATOM 1913 O O . ALA B 1 94 ? 5.785 7.043 -7.582 1 79.19 94 ALA B O 1
ATOM 1914 N N . LEU B 1 95 ? 7.148 5.262 -7.367 1 85.94 95 LEU B N 1
ATOM 1915 C CA . LEU B 1 95 ? 7.438 5.566 -5.969 1 85.94 95 LEU B CA 1
ATOM 1916 C C . LEU B 1 95 ? 8.445 6.707 -5.859 1 85.94 95 LEU B C 1
ATOM 1918 O O . LEU B 1 95 ? 9.461 6.715 -6.555 1 85.94 95 LEU B O 1
ATOM 1922 N N . ARG B 1 96 ? 8.117 7.723 -5.07 1 89.75 96 ARG B N 1
ATOM 1923 C CA . ARG B 1 96 ? 9 8.836 -4.742 1 89.75 96 ARG B CA 1
ATOM 1924 C C . ARG B 1 96 ? 9.336 8.852 -3.256 1 89.75 96 ARG B C 1
ATOM 1926 O O . ARG B 1 96 ? 8.484 8.562 -2.418 1 89.75 96 ARG B O 1
ATOM 1933 N N . LEU B 1 97 ? 10.57 9.148 -2.953 1 91.62 97 LEU B N 1
ATOM 1934 C CA . LEU B 1 97 ? 11.07 9.266 -1.588 1 91.62 97 LEU B CA 1
ATOM 1935 C C . LEU B 1 97 ? 11.227 10.727 -1.181 1 91.62 97 LEU B C 1
ATOM 1937 O O . LEU B 1 97 ? 11.828 11.516 -1.908 1 91.62 97 LEU B O 1
ATOM 1941 N N . SER B 1 98 ? 10.664 11.008 -0.053 1 94.06 98 SER B N 1
ATOM 1942 C CA . SER B 1 98 ? 10.781 12.391 0.396 1 94.06 98 SER B CA 1
ATOM 1943 C C . SER B 1 98 ? 12.234 12.773 0.657 1 94.06 98 SER B C 1
ATOM 1945 O O . SER B 1 98 ? 12.992 11.977 1.212 1 94.06 98 SER B O 1
ATOM 1947 N N . LYS B 1 99 ? 12.617 13.984 0.225 1 97.12 99 LYS B N 1
ATOM 1948 C CA . LYS B 1 99 ? 13.961 14.477 0.528 1 97.12 99 LYS B CA 1
ATOM 1949 C C . LYS B 1 99 ? 1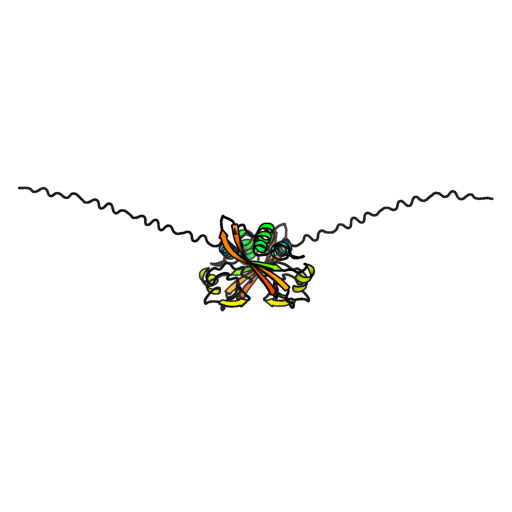4.117 14.766 2.02 1 97.12 99 LYS B C 1
ATOM 1951 O O . LYS B 1 99 ? 15.133 14.422 2.619 1 97.12 99 LYS B O 1
ATOM 1956 N N . ALA B 1 100 ? 13.07 15.305 2.562 1 96.94 100 ALA B N 1
ATOM 1957 C CA . ALA B 1 100 ? 13.07 15.633 3.984 1 96.94 100 ALA B CA 1
ATOM 1958 C C . ALA B 1 100 ? 12.453 14.508 4.809 1 96.94 100 ALA B C 1
ATOM 1960 O O . ALA B 1 100 ? 11.695 13.688 4.285 1 96.94 100 ALA B O 1
ATOM 1961 N N . ALA B 1 101 ? 12.883 14.508 6.133 1 96.62 101 ALA B N 1
ATOM 1962 C CA . ALA B 1 101 ? 12.195 13.641 7.09 1 96.62 101 ALA B CA 1
ATOM 1963 C C . ALA B 1 101 ? 10.961 14.328 7.664 1 96.62 101 ALA B C 1
ATOM 1965 O O . ALA B 1 101 ? 10.977 15.539 7.898 1 96.62 101 ALA B O 1
ATOM 1966 N N . PHE B 1 102 ? 9.93 13.539 7.812 1 96.44 102 PHE B N 1
ATOM 1967 C CA . PHE B 1 102 ? 8.695 14.008 8.43 1 96.44 102 PHE B CA 1
ATOM 1968 C C . PHE B 1 102 ? 8.484 13.344 9.789 1 96.44 102 PHE B C 1
ATOM 1970 O O . PHE B 1 102 ? 8.883 12.195 9.992 1 96.44 102 PHE B O 1
ATOM 1977 N N . SER B 1 103 ? 7.883 14.125 10.688 1 96.5 103 SER B N 1
ATOM 1978 C CA . SER B 1 103 ? 7.391 13.477 11.898 1 96.5 103 SER B CA 1
ATOM 1979 C C . SER B 1 103 ? 6.242 12.523 11.586 1 96.5 103 SER B C 1
ATOM 1981 O O . SER B 1 103 ? 5.324 12.867 10.844 1 96.5 103 SER B O 1
ATOM 1983 N N . ALA B 1 104 ? 6.375 11.359 12.109 1 95.38 104 ALA B N 1
ATOM 1984 C CA . ALA B 1 104 ? 5.34 10.352 11.875 1 95.38 104 ALA B CA 1
ATOM 1985 C C . ALA B 1 104 ? 5.176 9.438 13.086 1 95.38 104 ALA B C 1
ATOM 1987 O O . ALA B 1 104 ? 6.129 9.219 13.836 1 95.38 104 ALA B O 1
ATOM 1988 N N . THR B 1 105 ? 3.973 8.984 13.312 1 94 105 THR B N 1
ATOM 1989 C CA . THR B 1 105 ? 3.67 7.961 14.305 1 94 105 THR B CA 1
ATOM 1990 C C . THR B 1 105 ? 3.248 6.656 13.633 1 94 105 THR B C 1
ATOM 1992 O O . THR B 1 105 ? 2.342 6.648 12.797 1 94 105 THR B O 1
ATOM 1995 N N . THR B 1 106 ? 3.969 5.621 14.008 1 92.5 106 THR B N 1
ATOM 1996 C CA . THR B 1 106 ? 3.621 4.301 13.5 1 92.5 106 THR B CA 1
ATOM 1997 C C . THR B 1 106 ? 2.885 3.488 14.555 1 92.5 106 THR B C 1
ATOM 1999 O O . THR B 1 106 ? 3.334 3.4 15.703 1 92.5 106 THR B O 1
ATOM 2002 N N . CYS B 1 107 ? 1.718 3.039 14.156 1 93.06 107 CYS B N 1
ATOM 2003 C CA . CYS B 1 107 ? 0.928 2.137 14.992 1 93.06 107 CYS B CA 1
ATOM 2004 C C . CYS B 1 107 ? 1.142 0.687 14.578 1 93.06 107 CYS B C 1
ATOM 2006 O O . CYS B 1 107 ? 0.915 0.327 13.422 1 93.06 107 CYS B O 1
ATOM 2008 N N . ASN B 1 108 ? 1.572 -0.16 15.602 1 90.19 108 ASN B N 1
ATOM 2009 C CA . ASN B 1 108 ? 1.833 -1.572 15.344 1 90.19 108 ASN B CA 1
ATOM 2010 C C . ASN B 1 108 ? 0.904 -2.471 16.156 1 90.19 108 ASN B C 1
ATOM 2012 O O . ASN B 1 108 ? 0.847 -2.365 17.391 1 90.19 108 ASN B O 1
ATOM 2016 N N . LEU B 1 109 ? 0.173 -3.309 15.414 1 90.31 109 LEU B N 1
ATOM 2017 C CA . LEU B 1 109 ? -0.767 -4.207 16.078 1 90.31 109 LEU B CA 1
ATOM 2018 C C . LEU B 1 109 ? -0.035 -5.172 17 1 90.31 109 LEU B C 1
ATOM 2020 O O . LEU B 1 109 ? 0.918 -5.836 16.594 1 90.31 109 LEU B O 1
ATOM 2024 N N . GLN B 1 110 ? -0.455 -5.215 18.234 1 90.75 110 GLN B N 1
ATOM 2025 C CA . GLN B 1 110 ? 0.121 -6.117 19.219 1 90.75 110 GLN B CA 1
ATOM 2026 C C . GLN B 1 110 ? -0.772 -7.332 19.438 1 90.75 110 GLN B C 1
ATOM 2028 O O . GLN B 1 110 ? -0.308 -8.375 19.922 1 90.75 110 GLN B O 1
ATOM 2033 N N . GLY B 1 111 ? -1.992 -7.223 19.156 1 90.06 111 GLY B N 1
ATOM 2034 C CA . GLY B 1 111 ? -2.971 -8.281 19.359 1 90.06 111 GLY B CA 1
ATOM 2035 C C . GLY B 1 111 ? -4.383 -7.758 19.547 1 90.06 111 GLY B C 1
ATOM 2036 O O . GLY B 1 111 ? -4.664 -6.598 19.234 1 90.06 111 GLY B O 1
ATOM 2037 N N . ILE B 1 112 ? -5.281 -8.727 19.812 1 91.06 112 ILE B N 1
ATOM 2038 C CA . ILE B 1 112 ? -6.672 -8.391 20.078 1 91.06 112 ILE B CA 1
ATOM 2039 C C . ILE B 1 112 ? -7 -8.656 21.547 1 91.06 112 ILE B C 1
ATOM 2041 O O . ILE B 1 112 ? -6.633 -9.703 22.094 1 91.06 112 ILE B O 1
ATOM 2045 N N . SER B 1 113 ? -7.496 -7.641 22.25 1 90.75 113 SER B N 1
ATOM 2046 C CA . SER B 1 113 ? -7.934 -7.762 23.641 1 90.75 113 SER B CA 1
ATOM 2047 C C . SER B 1 113 ? -9.367 -7.285 23.812 1 90.75 113 SER B C 1
ATOM 2049 O O . SER B 1 113 ? -9.688 -6.137 23.5 1 90.75 113 SER B O 1
ATOM 2051 N N . GLN B 1 114 ? -10.211 -8.266 24.344 1 93.88 114 GLN B N 1
ATOM 2052 C CA . GLN B 1 114 ? -11.625 -7.949 24.562 1 93.88 114 GLN B CA 1
ATOM 2053 C C . GLN B 1 114 ? -12.258 -7.375 23.312 1 93.88 114 GLN B C 1
ATOM 2055 O O . GLN B 1 114 ? -12.953 -6.359 23.359 1 93.88 114 GLN B O 1
ATOM 2060 N N . GLY B 1 115 ? -11.906 -7.867 22.141 1 91.56 115 GLY B N 1
ATOM 2061 C CA . GLY B 1 115 ? -12.516 -7.492 20.875 1 91.56 115 GLY B CA 1
ATOM 2062 C C . GLY B 1 115 ? -11.945 -6.211 20.297 1 91.56 115 GLY B C 1
ATOM 2063 O O . GLY B 1 115 ? -12.391 -5.746 19.234 1 91.56 115 GLY B O 1
ATOM 2064 N N . GLN B 1 116 ? -10.977 -5.645 21.016 1 94.12 116 GLN B N 1
ATOM 2065 C CA . GLN B 1 116 ? -10.383 -4.395 20.562 1 94.12 116 GLN B CA 1
ATOM 2066 C C . GLN B 1 116 ? -8.961 -4.617 20.062 1 94.12 116 GLN B C 1
ATOM 2068 O O . GLN B 1 116 ? -8.203 -5.406 20.625 1 94.12 116 GLN B O 1
ATOM 2073 N N . CYS B 1 117 ? -8.664 -4.039 18.938 1 94.69 117 CYS B N 1
ATOM 2074 C CA . CYS B 1 117 ? -7.285 -4.027 18.453 1 94.69 117 CYS B CA 1
ATOM 2075 C C . CYS B 1 117 ? -6.375 -3.268 19.406 1 94.69 117 CYS B C 1
ATOM 2077 O O . CYS B 1 117 ? -6.691 -2.148 19.812 1 94.69 117 CYS B O 1
ATOM 2079 N N . ARG B 1 118 ? -5.309 -3.926 19.828 1 94 118 ARG B N 1
ATOM 2080 C CA . ARG B 1 118 ? -4.32 -3.287 20.688 1 94 118 ARG B CA 1
ATOM 2081 C C . ARG B 1 118 ? -3.055 -2.945 19.906 1 94 118 ARG B C 1
ATOM 2083 O O . ARG B 1 118 ? -2.492 -3.803 19.219 1 94 118 ARG B O 1
ATOM 2090 N N . TYR B 1 119 ? -2.664 -1.688 20.047 1 93.62 119 TYR B N 1
ATOM 2091 C CA . TYR B 1 119 ? -1.52 -1.214 19.281 1 93.62 119 TYR B CA 1
ATOM 2092 C C . TYR B 1 119 ? -0.436 -0.66 20.188 1 93.62 119 TYR B C 1
ATOM 2094 O O . TYR B 1 119 ? -0.731 -0.158 21.281 1 93.62 119 TYR B O 1
ATOM 2102 N N . SER B 1 120 ? 0.801 -0.833 19.75 1 92.94 120 SER B N 1
ATOM 2103 C CA . SER B 1 120 ? 1.894 0.002 20.234 1 92.94 120 SER B CA 1
ATOM 2104 C C . SER B 1 120 ? 2.143 1.187 19.312 1 92.94 120 SER B C 1
ATOM 2106 O O . SER B 1 120 ? 1.753 1.159 18.141 1 92.94 120 SER B O 1
ATOM 2108 N N . SER B 1 121 ? 2.688 2.291 19.828 1 94.06 121 SER B N 1
ATOM 2109 C CA . SER B 1 121 ? 2.955 3.498 19.062 1 94.06 121 SER B CA 1
ATOM 2110 C C . SER B 1 121 ? 4.441 3.838 19.062 1 94.06 121 SER B C 1
ATOM 2112 O O . SER B 1 121 ? 5.109 3.727 20.094 1 94.06 121 SER B O 1
ATOM 2114 N N . GLN B 1 122 ? 4.949 4.164 17.922 1 92.81 122 GLN B N 1
ATOM 2115 C CA . GLN B 1 122 ? 6.312 4.664 17.766 1 92.81 122 GLN B CA 1
ATOM 2116 C C . GLN B 1 122 ? 6.336 5.957 16.953 1 92.81 122 GLN B C 1
ATOM 2118 O O . GLN B 1 122 ? 5.898 5.984 15.797 1 92.81 122 GLN B O 1
ATOM 2123 N N . THR B 1 123 ? 6.809 7.039 17.625 1 94.12 123 THR B N 1
ATOM 2124 C CA . THR B 1 123 ? 6.883 8.336 16.969 1 94.12 123 THR B CA 1
ATOM 2125 C C . THR B 1 123 ? 8.336 8.711 16.672 1 94.12 123 THR B C 1
ATOM 2127 O O . THR B 1 123 ? 9.219 8.484 17.5 1 94.12 123 THR B O 1
ATOM 2130 N N . GLY B 1 124 ? 8.594 9.25 15.445 1 94.25 124 GLY B N 1
ATOM 2131 C CA . GLY B 1 124 ? 9.93 9.688 15.07 1 94.25 124 GLY B CA 1
ATOM 2132 C C . GLY B 1 124 ? 9.969 10.398 13.727 1 94.25 124 GLY B C 1
ATOM 2133 O O . GLY B 1 124 ? 8.93 10.711 13.156 1 94.25 124 GLY B O 1
ATOM 2134 N N . GLN B 1 125 ? 11.242 10.852 13.328 1 96.88 125 GLN B N 1
ATOM 2135 C CA . GLN B 1 125 ? 11.484 11.461 12.023 1 96.88 125 GLN B CA 1
ATOM 2136 C C . GLN B 1 125 ? 11.805 10.398 10.969 1 96.88 125 GLN B C 1
ATOM 2138 O O . GLN B 1 125 ? 12.609 9.5 11.211 1 96.88 125 GLN B O 1
ATOM 2143 N N . ARG B 1 126 ? 11.078 10.539 9.852 1 91.69 126 ARG B N 1
ATOM 2144 C CA . ARG B 1 126 ? 11.305 9.539 8.812 1 91.69 126 ARG B CA 1
ATOM 2145 C C . ARG B 1 126 ? 11.102 10.141 7.426 1 91.69 126 ARG B C 1
ATOM 2147 O O . ARG B 1 126 ? 10.297 11.055 7.25 1 91.69 126 ARG B O 1
ATOM 2154 N N . GLN B 1 127 ? 11.875 9.586 6.496 1 93.31 127 GLN B N 1
ATOM 2155 C CA . GLN B 1 127 ? 11.508 9.805 5.102 1 93.31 127 GLN B CA 1
ATOM 2156 C C . GLN B 1 127 ? 10.297 8.961 4.711 1 93.31 127 GLN B C 1
ATOM 2158 O O . GLN B 1 127 ? 10.062 7.902 5.297 1 93.31 127 GLN B O 1
ATOM 2163 N N . ILE B 1 128 ? 9.555 9.477 3.775 1 91.12 128 ILE B N 1
ATOM 2164 C CA . ILE B 1 128 ? 8.344 8.758 3.396 1 91.12 128 ILE B CA 1
ATOM 2165 C C . ILE B 1 128 ? 8.383 8.422 1.907 1 91.12 128 ILE B C 1
ATOM 2167 O O . ILE B 1 128 ? 8.961 9.164 1.112 1 91.12 128 ILE B O 1
ATOM 2171 N N . LEU B 1 129 ? 7.863 7.227 1.559 1 88.62 129 LEU B N 1
ATOM 2172 C CA . LEU B 1 129 ? 7.672 6.777 0.185 1 88.62 129 LEU B CA 1
ATOM 2173 C C . LEU B 1 129 ? 6.227 6.973 -0.255 1 88.62 129 LEU B C 1
ATOM 2175 O O . LEU B 1 129 ? 5.297 6.57 0.451 1 88.62 129 LEU B O 1
ATOM 2179 N N . ILE B 1 130 ? 6.035 7.68 -1.396 1 87.38 130 ILE B N 1
ATOM 2180 C CA . ILE B 1 130 ? 4.695 7.887 -1.936 1 87.38 130 ILE B CA 1
ATOM 2181 C C . ILE B 1 130 ? 4.633 7.379 -3.375 1 87.38 130 ILE B C 1
ATOM 2183 O O . ILE B 1 130 ? 5.555 7.613 -4.164 1 87.38 130 ILE B O 1
ATOM 2187 N N . ASN B 1 131 ? 3.572 6.551 -3.621 1 84.38 131 ASN B N 1
ATOM 2188 C CA . ASN B 1 131 ? 3.318 6.176 -5.008 1 84.38 131 ASN B CA 1
ATOM 2189 C C . ASN B 1 131 ? 2.676 7.32 -5.789 1 84.38 131 ASN B C 1
ATOM 2191 O O . ASN B 1 131 ? 1.553 7.73 -5.488 1 84.38 131 ASN B O 1
ATOM 2195 N N . CYS B 1 132 ? 3.455 7.816 -6.734 1 82.62 132 CYS B N 1
ATOM 2196 C CA . CYS B 1 132 ? 3.02 8.992 -7.48 1 82.62 132 CYS B CA 1
ATOM 2197 C C . CYS B 1 132 ? 2.607 8.617 -8.898 1 82.62 132 CYS B C 1
ATOM 2199 O O . CYS B 1 132 ? 3.363 7.957 -9.617 1 82.62 132 CYS B O 1
ATOM 2201 N N . ASP B 1 133 ? 1.344 8.305 -9.344 1 68.38 133 ASP B N 1
ATOM 2202 C CA . 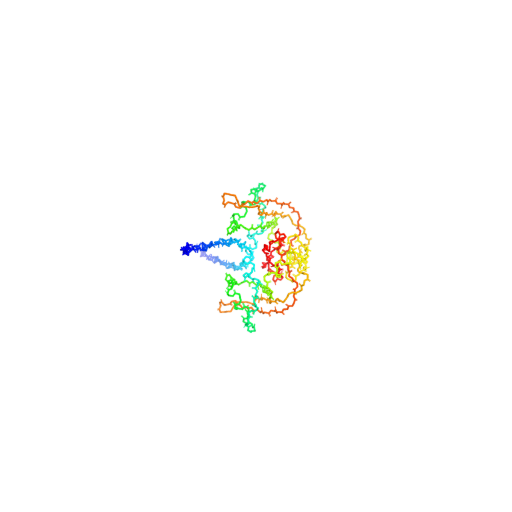ASP B 1 133 ? 0.905 7.918 -10.68 1 68.38 133 ASP B CA 1
ATOM 2203 C C . ASP B 1 133 ? 1.259 9 -11.703 1 68.38 133 ASP B C 1
ATOM 2205 O O . ASP B 1 133 ? 1.595 8.688 -12.852 1 68.38 133 ASP B O 1
ATOM 2209 N N . SER B 1 134 ? 0.811 10.172 -11.531 1 56.81 134 SER B N 1
ATOM 2210 C CA . SER B 1 134 ? 1.163 11.32 -12.367 1 56.81 134 SER B CA 1
ATOM 2211 C C . SER B 1 134 ? 1.834 12.414 -11.539 1 56.81 134 SER B C 1
ATOM 2213 O O . SER B 1 134 ? 1.683 12.453 -10.32 1 56.81 134 SER B O 1
ATOM 2215 N N . SER B 1 135 ? 2.91 13.016 -12.148 1 51.16 135 SER B N 1
ATOM 2216 C CA . SER B 1 135 ? 3.648 14.094 -11.492 1 51.16 135 SER B CA 1
ATOM 2217 C C . SER B 1 135 ? 2.748 14.883 -10.547 1 51.16 135 SER B C 1
ATOM 2219 O O . SER B 1 135 ? 3.23 15.508 -9.602 1 51.16 135 SER B O 1
ATOM 2221 N N . ASP B 1 136 ? 1.488 14.883 -10.82 1 46.84 136 ASP B N 1
ATOM 2222 C CA . ASP B 1 136 ? 0.661 15.812 -10.062 1 46.84 136 ASP B CA 1
ATOM 2223 C C . ASP B 1 136 ? -0.315 15.07 -9.156 1 46.84 136 ASP B C 1
ATOM 2225 O O . ASP B 1 136 ? -1.067 15.695 -8.406 1 46.84 136 ASP B O 1
ATOM 2229 N N . SER B 1 137 ? -0.428 13.852 -9.258 1 48.31 137 SER B N 1
ATOM 2230 C CA . SER B 1 137 ? -1.534 13.281 -8.5 1 48.31 137 SER B CA 1
ATOM 2231 C C . SER B 1 137 ? -1.042 12.211 -7.531 1 48.31 137 SER B C 1
ATOM 2233 O O . SER B 1 137 ? -0.216 11.367 -7.891 1 48.31 137 SER B O 1
ATOM 2235 N N . LEU B 1 138 ? -1.074 12.586 -6.191 1 43.97 138 LEU B N 1
ATOM 2236 C CA . LEU B 1 138 ? -0.861 11.695 -5.055 1 43.97 138 LEU B CA 1
ATOM 2237 C C . LEU B 1 138 ? -1.673 10.414 -5.211 1 43.97 138 LEU B C 1
ATOM 2239 O O . LEU B 1 138 ? -2.863 10.383 -4.891 1 43.97 138 LEU B O 1
ATOM 2243 N N . ASN B 1 139 ? -1.84 9.867 -6.332 1 46.31 139 ASN B N 1
ATOM 2244 C CA . ASN B 1 139 ? -2.695 8.688 -6.398 1 46.31 139 ASN B CA 1
ATOM 2245 C C . ASN B 1 139 ? -2.189 7.574 -5.48 1 46.31 139 ASN B C 1
ATOM 2247 O O . ASN B 1 139 ? -2.783 6.496 -5.418 1 46.31 139 ASN B O 1
ATOM 2251 N N . ASN B 1 140 ? -0.851 7.734 -4.516 1 45.91 140 ASN B N 1
ATOM 2252 C CA . ASN B 1 140 ? -0.002 6.562 -4.32 1 45.91 140 ASN B CA 1
ATOM 2253 C C . ASN B 1 140 ? -0.032 6.082 -2.871 1 45.91 140 ASN B C 1
ATOM 2255 O O . ASN B 1 140 ? -0.433 6.828 -1.975 1 45.91 140 ASN B O 1
ATOM 2259 N N . HIS B 1 141 ? -0.349 4.723 -2.672 1 42.66 141 HIS B N 1
ATOM 2260 C CA . HIS B 1 141 ? -0.035 4.047 -1.419 1 42.66 141 HIS B CA 1
ATOM 2261 C C . HIS B 1 141 ? 1.31 4.508 -0.867 1 42.66 141 HIS B C 1
ATOM 2263 O O . HIS B 1 141 ? 2.26 4.707 -1.625 1 42.66 141 HIS B O 1
ATOM 2269 N N . ILE B 1 142 ? 1.296 5.375 0.132 1 36.62 142 ILE B N 1
ATOM 2270 C CA . ILE B 1 142 ? 2.518 5.715 0.854 1 36.62 142 ILE B CA 1
ATOM 2271 C C . ILE B 1 142 ? 3.031 4.484 1.6 1 36.62 142 ILE B C 1
ATOM 2273 O O . ILE B 1 142 ? 2.254 3.764 2.23 1 36.62 142 ILE B O 1
ATOM 2277 N N . LEU B 1 143 ? 4.082 3.797 1.086 1 39.38 143 LEU B N 1
ATOM 2278 C CA . LEU B 1 143 ? 4.773 2.824 1.928 1 39.38 143 LEU B CA 1
ATOM 2279 C C . LEU B 1 143 ? 5.699 3.525 2.916 1 39.38 143 LEU B C 1
ATOM 2281 O O . LEU B 1 143 ? 6.555 4.316 2.518 1 39.38 143 LEU B O 1
ATOM 2285 N N . ILE B 1 144 ? 5.129 3.846 3.994 1 31.95 144 ILE B N 1
ATOM 2286 C CA . ILE B 1 144 ? 6.062 4.348 5 1 31.95 144 ILE B CA 1
ATOM 2287 C C . ILE B 1 144 ? 6.785 3.176 5.66 1 31.95 144 ILE B C 1
ATOM 2289 O O . ILE B 1 144 ? 6.168 2.158 5.984 1 31.95 144 ILE B O 1
#

Sequence (288 aa):
MILILKKWGSLMFFLLMVSCMIVSETSENPRHKKFLREHQDFPQTKVVGQNYCMVMMVQRGMTRPCKTTNSFVHAPHNQLKDVCSWAGTHYRRALRLSKAAFSATTCNLQGISQGQCRYSSQTGQRQILINCDSSDSLNNHILIMILILKKWGSLMFFLLMVSCMIVSETSENPRHKKFLREHQDFPQTKVVGQNYCMVMMVQRGMTRPCKTTNSFVHAPHNQLKDVCSWAGTHYRRALRLSKAAFSATTCNLQGISQGQCRYSSQTGQRQILINCDSSDSLNNHILI

InterPro domains:
  IPR001427 Pancreatic ribonuclease [PR00794] (52-71)
  IPR001427 Pancreatic ribonuclease [PR00794] (72-91)
  IPR001427 Pancreatic ribonuclease [PR00794] (94-112)
  IPR001427 Pancreatic ribonuclease [PR00794] (115-137)
  IPR001427 Pancreatic ribonuclease [PTHR11437] (11-134)
  IPR023412 Ribonuclease A-domain [PF00074] (31-136)
  IPR023412 Ribonuclease A-domain [SM00092] (28-138)
  IPR036816 Ribonuclease A-like domain superfamily [G3DSA:3.10.130.10] (23-142)
  IPR036816 Ribonuclease A-like domain superfamily [SSF54076] (29-134)